Protein AF-A0A7C3ASS9-F1 (afdb_monomer_lite)

Radius of gyration: 37.18 Å; chains: 1; bounding box: 91×82×102 Å

pLDDT: mean 77.81, std 23.44, range [26.95, 98.25]

Secondary structure (DSSP, 8-state):
--SSTTTSSSSSSS-S------------------------PPP----------S-PPPEEEEEEEE-SEE-TT-EEEEEEEEES-SEEEEEETTEEEEEEES-SSSEEEEEEEEEEGGG----S-SEEEEEEEEEETTEEEEEEEEEEE---PPP----PPPP---PPPP----TT-SS--PPP----------S--PPPPPTT--EEE-HHHHHHTT---EEEEEEEEEETTTTEEEEEEPPPEEEEEETTEEEEEEHHHHHHHT-EEESSHHHHHHHTSPEEEEEETTEEEEEEHHHHHHTT-EEESSHHHHHHHTSPEEEEEETTEEEEEEHHHHHHTT-EEESSHHHHHHHHGGG--

Foldseek 3Di:
DPDPVVVVVVVVPPPDDDDDDDDDDDDDDDDDDDDDDDDDDDDDDDDDDDDPPPLDWKDWPDWDWPPLEAEQFAWIKIWTKIAPFQWKFKAWLNRTQDIDGRDVDRIDTDIGTGDGNNVHDDDPAQKIKIKIWGDDPSGIDIDIDMGGYDDDDPPDPDDDDDDDDDDDDDDDDPPPPDDDDDDDDDDDDDDDDPDFQFADDPPQFDDWAFPVRCVVVVQPDFPDPDFRGADPVVRTTTGTTHADWWWWQDPLDIDIDGPVVSVVSVTDTDRYPVVSNQVSADWFFWQAPLDTDIDGPVVSVVRVTDGHHDSVVSNLVSADWFFWAAQLDTDIGGCVVSVVSVTDTDRDSVVSNVVSVVNVD

Structure (mmCIF, N/CA/C/O backbone):
data_AF-A0A7C3ASS9-F1
#
_entry.id   AF-A0A7C3ASS9-F1
#
loop_
_atom_site.group_PDB
_atom_site.id
_atom_site.type_symbol
_atom_site.label_atom_id
_atom_site.label_alt_id
_atom_site.label_comp_id
_atom_site.label_asym_id
_atom_site.label_entity_id
_atom_site.label_seq_id
_atom_site.pdbx_PDB_ins_code
_atom_site.Cartn_x
_atom_site.Cartn_y
_atom_site.Cartn_z
_atom_site.occupancy
_atom_site.B_iso_or_equiv
_atom_site.auth_seq_id
_atom_site.auth_comp_id
_atom_site.auth_asym_id
_atom_site.auth_atom_id
_atom_site.pdbx_PDB_model_num
ATOM 1 N N . MET A 1 1 ? 54.835 31.668 20.405 1.00 51.78 1 MET A N 1
ATOM 2 C CA . MET A 1 1 ? 54.217 30.798 19.374 1.00 51.78 1 MET A CA 1
ATOM 3 C C . MET A 1 1 ? 52.743 31.161 19.262 1.00 51.78 1 MET A C 1
ATOM 5 O O . MET A 1 1 ? 52.153 31.420 20.296 1.00 51.78 1 MET A O 1
ATOM 9 N N . ASN A 1 2 ? 52.197 31.197 18.040 1.00 50.62 2 ASN A N 1
ATOM 10 C CA . ASN A 1 2 ? 50.827 31.606 17.648 1.00 50.62 2 ASN A CA 1
ATOM 11 C C . ASN A 1 2 ? 50.608 33.071 17.231 1.00 50.62 2 ASN A C 1
ATOM 13 O O . ASN A 1 2 ? 49.740 33.750 17.761 1.00 50.62 2 ASN A O 1
ATOM 17 N N . SER A 1 3 ? 51.326 33.518 16.195 1.00 51.12 3 SER A N 1
ATOM 18 C CA . SER A 1 3 ? 50.847 34.635 15.351 1.00 51.12 3 SER A CA 1
ATOM 19 C C . SER A 1 3 ? 51.009 34.395 13.840 1.00 51.12 3 SER A C 1
ATOM 21 O O . SER A 1 3 ? 50.383 35.069 13.032 1.00 51.12 3 SER A O 1
ATOM 23 N N . ILE A 1 4 ? 51.762 33.365 13.431 1.00 53.19 4 ILE A N 1
ATOM 24 C CA . ILE A 1 4 ? 51.982 33.041 12.008 1.00 53.19 4 ILE A CA 1
ATOM 25 C C . ILE A 1 4 ? 50.881 32.115 11.446 1.00 53.19 4 ILE A C 1
ATOM 27 O O . ILE A 1 4 ? 50.605 32.136 10.253 1.00 53.19 4 ILE A O 1
ATOM 31 N N . LEU A 1 5 ? 50.153 31.379 12.297 1.00 50.88 5 LEU A N 1
ATOM 32 C CA . LEU A 1 5 ? 49.106 30.449 11.842 1.00 50.88 5 LEU A CA 1
ATOM 33 C C . LEU A 1 5 ? 47.750 31.119 11.530 1.00 50.88 5 LEU A C 1
ATOM 35 O O . LEU A 1 5 ? 46.894 30.493 10.915 1.00 50.88 5 LEU A O 1
ATOM 39 N N . ARG A 1 6 ? 47.543 32.391 11.910 1.00 52.44 6 ARG A N 1
ATOM 40 C CA . ARG A 1 6 ? 46.315 33.141 11.570 1.00 52.44 6 ARG A CA 1
ATOM 41 C C . ARG A 1 6 ? 46.378 33.850 10.215 1.00 52.44 6 ARG A C 1
ATOM 43 O O . ARG A 1 6 ? 45.325 34.159 9.671 1.00 52.44 6 ARG A O 1
ATOM 50 N N . LEU A 1 7 ? 47.568 34.062 9.645 1.00 50.72 7 LEU A N 1
ATOM 51 C CA . LEU A 1 7 ? 47.695 34.720 8.338 1.00 50.72 7 LEU A CA 1
ATOM 52 C C . LEU A 1 7 ? 47.496 33.765 7.149 1.00 50.72 7 LEU A C 1
ATOM 54 O O . LEU A 1 7 ? 47.078 34.211 6.087 1.00 50.72 7 LEU A O 1
ATOM 58 N N . CYS A 1 8 ? 47.713 32.456 7.323 1.00 48.91 8 CYS A N 1
ATOM 59 C CA . CYS A 1 8 ? 47.522 31.482 6.239 1.00 48.91 8 CYS A CA 1
ATOM 60 C C . CYS A 1 8 ? 46.065 31.039 6.025 1.00 48.91 8 CYS A C 1
ATOM 62 O O . CYS A 1 8 ? 45.779 30.433 4.998 1.00 48.91 8 CYS A O 1
ATOM 64 N N . LEU A 1 9 ? 45.135 31.349 6.937 1.00 47.84 9 LEU A N 1
ATOM 65 C CA . LEU A 1 9 ? 43.732 30.927 6.801 1.00 47.84 9 LEU A CA 1
ATOM 66 C C . LEU A 1 9 ? 42.808 31.998 6.193 1.00 47.84 9 LEU A C 1
ATOM 68 O O . LEU A 1 9 ? 41.709 31.667 5.762 1.00 47.84 9 LEU A O 1
ATOM 72 N N . CYS A 1 10 ? 43.253 33.255 6.077 1.00 46.06 10 CYS A N 1
ATOM 73 C CA . CYS A 1 10 ? 42.472 34.316 5.424 1.00 46.06 10 CYS A CA 1
ATOM 74 C C . CYS A 1 10 ? 42.696 34.418 3.904 1.00 46.06 10 CYS A C 1
ATOM 76 O O . CYS A 1 10 ? 41.913 35.076 3.228 1.00 46.06 10 CYS A O 1
ATOM 78 N N . LEU A 1 11 ? 43.720 33.761 3.345 1.00 48.00 11 LEU A N 1
ATOM 79 C CA . LEU A 1 11 ? 44.021 33.832 1.905 1.00 48.00 11 LEU A CA 1
ATOM 80 C C . LEU A 1 11 ? 43.339 32.747 1.056 1.00 48.00 11 LEU A C 1
ATOM 82 O O . LEU A 1 11 ? 43.434 32.797 -0.164 1.00 48.00 11 LEU A O 1
ATOM 86 N N . ILE A 1 12 ? 42.602 31.811 1.663 1.00 48.94 12 ILE A N 1
ATOM 87 C CA . ILE A 1 12 ? 41.847 30.775 0.927 1.00 48.94 12 ILE A CA 1
ATOM 88 C C . ILE A 1 12 ? 40.358 31.157 0.754 1.00 48.94 12 ILE A C 1
ATOM 90 O O . ILE A 1 12 ? 39.625 30.495 0.030 1.00 48.94 12 ILE A O 1
ATOM 94 N N . LEU A 1 13 ? 39.903 32.276 1.334 1.00 46.88 13 LEU A N 1
ATOM 95 C CA . LEU A 1 13 ? 38.492 32.702 1.303 1.00 46.88 13 LEU A CA 1
ATOM 96 C C . LEU A 1 13 ? 38.183 33.913 0.399 1.00 46.88 13 LEU A C 1
ATOM 98 O O . LEU A 1 13 ? 37.048 34.378 0.388 1.00 46.88 13 LEU A O 1
ATOM 102 N N . ILE A 1 14 ? 39.138 34.400 -0.405 1.00 46.91 14 ILE A N 1
ATOM 103 C CA . ILE A 1 14 ? 38.915 35.506 -1.364 1.00 46.91 14 ILE A CA 1
ATOM 104 C C . ILE A 1 14 ? 39.281 35.063 -2.784 1.00 46.91 14 ILE A C 1
ATOM 106 O O . ILE A 1 14 ? 40.185 35.593 -3.422 1.00 46.91 14 ILE A O 1
ATOM 110 N N . GLY A 1 15 ? 38.580 34.055 -3.288 1.00 45.94 15 GLY A N 1
ATOM 111 C CA . GLY A 1 15 ? 38.784 33.599 -4.655 1.00 45.94 15 GLY A CA 1
ATOM 112 C C . GLY A 1 15 ? 37.610 32.802 -5.176 1.00 45.94 15 GLY A C 1
ATOM 113 O O . GLY A 1 15 ? 37.790 31.614 -5.391 1.00 45.94 15 GLY A O 1
ATOM 114 N N . LEU A 1 16 ? 36.432 33.433 -5.333 1.00 46.06 16 LEU A N 1
ATOM 115 C CA . LEU A 1 16 ? 35.374 32.994 -6.267 1.00 46.06 16 LEU A CA 1
ATOM 116 C C . LEU A 1 16 ? 34.113 33.887 -6.263 1.00 46.06 16 LEU A C 1
ATOM 118 O O . LEU A 1 16 ? 33.017 33.374 -6.117 1.00 46.06 16 LEU A O 1
ATOM 122 N N . ILE A 1 17 ? 34.214 35.209 -6.468 1.00 48.84 17 ILE A N 1
ATOM 123 C CA . ILE A 1 17 ? 33.081 35.987 -7.021 1.00 48.84 17 ILE A CA 1
ATOM 124 C C . ILE A 1 17 ? 33.626 37.129 -7.887 1.00 48.84 17 ILE A C 1
ATOM 126 O O . ILE A 1 17 ? 34.152 38.110 -7.371 1.00 48.84 17 ILE A O 1
ATOM 130 N N . ALA A 1 18 ? 33.465 37.017 -9.204 1.00 38.12 18 ALA A N 1
ATOM 131 C CA . ALA A 1 18 ? 33.518 38.150 -10.124 1.00 38.12 18 ALA A CA 1
ATOM 132 C C . ALA A 1 18 ? 32.477 37.929 -11.231 1.00 38.12 18 ALA A C 1
ATOM 134 O O . ALA A 1 18 ? 32.780 37.427 -12.310 1.00 38.12 18 ALA A O 1
ATOM 135 N N . ALA A 1 19 ? 31.226 38.284 -10.928 1.00 39.41 19 ALA A N 1
ATOM 136 C CA . ALA A 1 19 ? 30.236 38.619 -11.940 1.00 39.41 19 ALA A CA 1
ATOM 137 C C . ALA A 1 19 ? 30.522 40.057 -12.391 1.00 39.41 19 ALA A C 1
ATOM 139 O O . ALA A 1 19 ? 30.415 40.997 -11.603 1.00 39.41 19 ALA A O 1
ATOM 140 N N . GLY A 1 20 ? 30.954 40.210 -13.641 1.00 35.31 20 GLY A N 1
ATOM 141 C CA . GLY A 1 20 ? 31.152 41.504 -14.275 1.00 35.31 20 GLY A CA 1
ATOM 142 C C . GLY A 1 20 ? 29.816 42.115 -14.683 1.00 35.31 20 GLY A C 1
ATOM 143 O O . GLY A 1 20 ? 29.077 41.532 -15.472 1.00 35.31 20 GLY A O 1
ATOM 144 N N . ALA A 1 21 ? 29.541 43.310 -14.173 1.00 43.41 21 ALA A N 1
ATOM 145 C CA . ALA A 1 21 ? 28.628 44.261 -14.783 1.00 43.41 21 ALA A CA 1
ATOM 146 C C . ALA A 1 21 ? 29.435 45.528 -15.079 1.00 43.41 21 ALA A C 1
ATOM 148 O O . ALA A 1 21 ? 29.909 46.194 -14.160 1.00 43.41 21 ALA A O 1
ATOM 149 N N . THR A 1 22 ? 29.597 45.860 -16.356 1.00 41.53 22 THR A N 1
ATOM 150 C CA . THR A 1 22 ? 30.080 47.172 -16.793 1.00 41.53 22 THR A CA 1
ATOM 151 C C . THR A 1 22 ? 29.099 47.743 -17.803 1.00 41.53 22 THR A C 1
ATOM 153 O O . THR A 1 22 ? 28.899 47.217 -18.895 1.00 41.53 22 THR A O 1
ATOM 156 N N . MET A 1 23 ? 28.452 48.820 -17.359 1.00 31.62 23 MET A N 1
ATOM 157 C CA . MET A 1 23 ? 27.609 49.716 -18.135 1.00 31.62 23 MET A CA 1
ATOM 158 C C . MET A 1 23 ? 28.367 50.283 -19.339 1.00 31.62 23 MET A C 1
ATOM 160 O O . MET A 1 23 ? 29.522 50.694 -19.228 1.00 31.62 23 MET A O 1
ATOM 164 N N . CYS A 1 24 ? 27.675 50.358 -20.472 1.00 37.34 24 CYS A N 1
ATOM 165 C CA . CYS A 1 24 ? 28.095 51.109 -21.645 1.00 37.34 24 CYS A CA 1
ATOM 166 C C . CYS A 1 24 ? 27.736 52.591 -21.483 1.00 37.34 24 CYS A C 1
ATOM 168 O O . CYS A 1 24 ? 26.571 52.904 -21.244 1.00 37.34 24 CYS A O 1
ATOM 170 N N . THR A 1 25 ? 28.683 53.491 -21.757 1.00 36.69 25 THR A N 1
ATOM 171 C CA . THR A 1 25 ? 28.367 54.827 -22.283 1.00 36.69 25 THR A CA 1
ATOM 172 C C . THR A 1 25 ? 29.366 55.273 -23.350 1.00 36.69 25 THR A C 1
ATOM 174 O O . THR A 1 25 ? 30.567 55.318 -23.108 1.00 36.69 25 THR A O 1
ATOM 177 N N . GLU A 1 26 ? 28.762 55.658 -24.475 1.00 34.81 26 GLU A N 1
ATOM 178 C CA . GLU A 1 26 ? 29.111 56.659 -25.494 1.00 34.81 26 GLU A CA 1
ATOM 179 C C . GLU A 1 26 ? 30.258 56.507 -26.522 1.00 34.81 26 GLU A C 1
ATOM 181 O O . GLU A 1 26 ? 31.439 56.422 -26.210 1.00 34.81 26 GLU A O 1
ATOM 186 N N . ARG A 1 27 ? 29.800 56.755 -27.768 1.00 30.33 27 ARG A N 1
ATOM 187 C CA . ARG A 1 27 ? 30.330 57.628 -28.841 1.00 30.33 27 ARG A CA 1
ATOM 188 C C . ARG A 1 27 ? 31.311 57.069 -29.892 1.00 30.33 27 ARG A C 1
ATOM 190 O O . ARG A 1 27 ? 32.487 56.899 -29.626 1.00 30.33 27 ARG A O 1
ATOM 197 N N . SER A 1 28 ? 30.767 56.969 -31.123 1.00 32.66 28 SER A N 1
ATOM 198 C CA . SER A 1 28 ? 31.120 57.749 -32.346 1.00 32.66 28 SER A CA 1
ATOM 199 C C . SER A 1 28 ? 32.571 57.614 -32.863 1.00 32.66 28 SER A C 1
ATOM 201 O O . SER A 1 28 ? 33.499 57.876 -32.123 1.00 32.66 28 SER A O 1
ATOM 203 N N . GLU A 1 29 ? 32.894 57.238 -34.106 1.00 34.97 29 GLU A N 1
ATOM 204 C CA . GLU A 1 29 ? 32.462 57.752 -35.415 1.00 34.97 29 GLU A CA 1
ATOM 205 C C . GLU A 1 29 ? 32.836 56.779 -36.569 1.00 34.97 29 GLU A C 1
ATOM 207 O O . GLU A 1 29 ? 33.470 55.747 -36.380 1.00 34.97 29 GLU A O 1
ATOM 212 N N . ARG A 1 30 ? 32.398 57.159 -37.776 1.00 39.81 30 ARG A N 1
ATOM 213 C CA . ARG A 1 30 ? 32.512 56.566 -39.125 1.00 39.81 30 ARG A CA 1
ATOM 214 C C . ARG A 1 30 ? 33.898 56.032 -39.540 1.00 39.81 30 ARG A C 1
ATOM 216 O O . ARG A 1 30 ? 34.910 56.641 -39.223 1.00 39.81 30 ARG A O 1
ATOM 223 N N . GLY A 1 31 ? 33.911 55.079 -40.486 1.00 30.95 31 GLY A N 1
ATOM 224 C CA . GLY A 1 31 ? 35.020 54.952 -41.451 1.00 30.95 31 GLY A CA 1
ATOM 225 C C . GLY A 1 31 ? 35.167 53.603 -42.166 1.00 30.95 31 GLY A C 1
ATOM 226 O O . GLY A 1 31 ? 35.566 52.623 -41.561 1.00 30.95 31 GLY A O 1
ATOM 227 N N . MET A 1 32 ? 34.871 53.599 -43.467 1.00 35.09 32 MET A N 1
ATOM 228 C CA . MET A 1 32 ? 35.092 52.569 -44.503 1.00 35.09 32 MET A CA 1
ATOM 229 C C . MET A 1 32 ? 36.450 51.821 -44.487 1.00 35.09 32 MET A C 1
ATOM 231 O O . MET A 1 32 ? 37.475 52.477 -44.346 1.00 35.09 32 MET A O 1
ATOM 235 N N . LEU A 1 33 ? 36.448 50.505 -44.797 1.00 29.31 33 LEU A N 1
ATOM 236 C CA . LEU A 1 33 ? 37.127 49.808 -45.934 1.00 29.31 33 LEU A CA 1
ATOM 237 C C . LEU A 1 33 ? 37.438 48.310 -45.648 1.00 29.31 33 LEU A C 1
ATOM 239 O O . LEU A 1 33 ? 37.972 47.955 -44.605 1.00 29.31 33 LEU A O 1
ATOM 243 N N . LEU A 1 34 ? 37.112 47.448 -46.626 1.00 34.22 34 LEU A N 1
ATOM 244 C CA . LEU A 1 34 ? 37.575 46.050 -46.835 1.00 34.22 34 LEU A CA 1
ATOM 245 C C . LEU A 1 34 ? 39.084 46.033 -47.222 1.00 34.22 34 LEU A C 1
ATOM 247 O O . LEU A 1 34 ? 39.554 47.113 -47.585 1.00 34.22 34 LEU A O 1
ATOM 251 N N . PRO A 1 35 ? 39.852 44.907 -47.302 1.00 38.12 35 PRO A N 1
ATOM 252 C CA . PRO A 1 35 ? 39.530 43.469 -47.185 1.00 38.12 35 PRO A CA 1
ATOM 253 C C . PRO A 1 35 ? 40.497 42.653 -46.272 1.00 38.12 35 PRO A C 1
ATOM 255 O O . PRO A 1 35 ? 41.547 43.134 -45.863 1.00 38.12 35 PRO A O 1
ATOM 258 N N . GLY A 1 36 ? 40.191 41.368 -46.033 1.00 30.53 36 GLY A N 1
ATOM 259 C CA . GLY A 1 36 ? 41.161 40.384 -45.514 1.00 30.53 36 GLY A CA 1
ATOM 260 C C . GLY A 1 36 ? 40.701 39.638 -44.263 1.00 30.53 36 GLY A C 1
ATOM 261 O O . GLY A 1 36 ? 41.143 39.940 -43.161 1.00 30.53 36 GLY A O 1
ATOM 262 N N . VAL A 1 37 ? 39.835 38.635 -44.433 1.00 29.34 37 VAL A N 1
ATOM 263 C CA . VAL A 1 37 ? 39.492 37.686 -43.364 1.00 29.34 37 VAL A CA 1
ATOM 264 C C . VAL A 1 37 ? 40.216 36.373 -43.642 1.00 29.34 37 VAL A C 1
ATOM 266 O O . VAL A 1 37 ? 39.865 35.640 -44.566 1.00 29.34 37 VAL A O 1
ATOM 269 N N . GLN A 1 38 ? 41.243 36.097 -42.838 1.00 29.45 38 GLN A N 1
ATOM 270 C CA . GLN A 1 38 ? 41.751 34.749 -42.627 1.00 29.45 38 GLN A CA 1
ATOM 271 C C . GLN A 1 38 ? 40.779 33.991 -41.723 1.00 29.45 38 GLN A C 1
ATOM 273 O O . GLN A 1 38 ? 40.352 34.467 -40.672 1.00 29.45 38 GLN A O 1
ATOM 278 N N . VAL A 1 39 ? 40.435 32.802 -42.196 1.00 32.81 39 VAL A N 1
ATOM 279 C CA . VAL A 1 39 ? 39.625 31.784 -41.541 1.00 32.81 39 VAL A CA 1
ATOM 280 C C . VAL A 1 39 ? 40.418 31.192 -40.376 1.00 32.81 39 VAL A C 1
ATOM 282 O O . VAL A 1 39 ? 41.528 30.708 -40.585 1.00 32.81 39 VAL A O 1
ATOM 285 N N . CYS A 1 40 ? 39.827 31.156 -39.180 1.00 26.95 40 CYS A N 1
ATOM 286 C CA . CYS A 1 40 ? 40.223 30.207 -38.141 1.00 26.95 40 CYS A CA 1
ATOM 287 C C . CYS A 1 40 ? 39.156 29.120 -38.040 1.00 26.95 40 CYS A C 1
ATOM 289 O O . CYS A 1 40 ? 38.058 29.310 -37.522 1.00 26.95 40 CYS A O 1
ATOM 291 N N . GLN A 1 41 ? 39.539 27.987 -38.610 1.00 29.97 41 GLN A N 1
ATOM 292 C CA . GLN A 1 41 ? 38.933 26.673 -38.543 1.00 29.97 41 GLN A CA 1
ATOM 293 C C . GLN A 1 41 ? 39.018 26.169 -37.093 1.00 29.97 41 GLN A C 1
ATOM 295 O O . GLN A 1 41 ? 40.109 26.112 -36.528 1.00 29.97 41 GLN A O 1
ATOM 300 N N . ALA A 1 42 ? 37.889 25.783 -36.500 1.00 27.31 42 ALA A N 1
ATOM 301 C CA . ALA A 1 42 ? 37.884 24.871 -35.361 1.00 27.31 42 ALA A CA 1
ATOM 302 C C . ALA A 1 42 ? 37.559 23.474 -35.894 1.00 27.31 42 ALA A C 1
ATOM 304 O O . ALA A 1 42 ? 36.625 23.300 -36.679 1.00 27.31 42 ALA A O 1
ATOM 305 N N . ALA A 1 43 ? 38.417 22.524 -35.533 1.00 28.09 43 ALA A N 1
ATOM 306 C CA . ALA A 1 43 ? 38.469 21.177 -36.068 1.00 28.09 43 ALA A CA 1
ATOM 307 C C . ALA A 1 43 ? 37.162 20.407 -35.849 1.00 28.09 43 ALA A C 1
ATOM 309 O O . ALA A 1 43 ? 36.570 20.418 -34.772 1.00 28.09 43 ALA A O 1
ATOM 310 N N . ASN A 1 44 ? 36.763 19.742 -36.926 1.00 33.94 44 ASN A N 1
ATOM 311 C CA . ASN A 1 44 ? 35.639 18.841 -37.046 1.00 33.94 44 ASN A CA 1
ATOM 312 C C . ASN A 1 44 ? 36.234 17.431 -37.175 1.00 33.94 44 ASN A C 1
ATOM 314 O O . ASN A 1 44 ? 36.862 17.140 -38.189 1.00 33.94 44 ASN A O 1
ATOM 318 N N . ASP A 1 45 ? 36.035 16.604 -36.155 1.00 31.12 45 ASP A N 1
ATOM 319 C CA . ASP A 1 45 ? 36.100 15.139 -36.196 1.00 31.12 45 ASP A CA 1
ATOM 320 C C . ASP A 1 45 ? 34.709 14.696 -35.706 1.00 31.12 45 ASP A C 1
ATOM 322 O O . ASP A 1 45 ? 34.328 15.027 -34.590 1.00 31.12 45 ASP A O 1
ATOM 326 N N . GLY A 1 46 ? 33.821 14.013 -36.418 1.00 34.50 46 GLY A N 1
ATOM 327 C CA . GLY A 1 46 ? 33.858 13.344 -37.706 1.00 34.50 46 GLY A CA 1
ATOM 328 C C . GLY A 1 46 ? 32.773 12.257 -37.661 1.00 34.50 46 GLY A C 1
ATOM 329 O O . GLY A 1 46 ? 32.926 11.287 -36.931 1.00 34.50 46 GLY A O 1
ATOM 330 N N . GLY A 1 47 ? 31.689 12.432 -38.432 1.00 33.25 47 GLY A N 1
ATOM 331 C CA . GLY A 1 47 ? 30.663 11.417 -38.746 1.00 33.25 47 GLY A CA 1
ATOM 332 C C . GLY A 1 47 ? 29.601 11.205 -37.654 1.00 33.25 47 GLY A C 1
ATOM 333 O O . GLY A 1 47 ? 29.907 10.758 -36.564 1.00 33.25 47 GLY A O 1
ATOM 334 N N . TYR A 1 48 ? 28.311 11.480 -37.848 1.00 33.50 48 TYR A N 1
ATOM 335 C CA . TYR A 1 48 ? 27.497 11.241 -39.034 1.00 33.50 48 TYR A CA 1
ATOM 336 C C . TYR A 1 48 ? 26.573 12.425 -39.323 1.00 33.50 48 TYR A C 1
ATOM 338 O O . TYR A 1 48 ? 25.757 12.821 -38.495 1.00 33.50 48 TYR A O 1
ATOM 346 N N . ALA A 1 49 ? 26.654 12.932 -40.550 1.00 42.88 49 ALA A N 1
ATOM 347 C CA . ALA A 1 49 ? 25.566 13.684 -41.145 1.00 42.88 49 ALA A CA 1
ATOM 348 C C . ALA A 1 49 ? 24.388 12.724 -41.368 1.00 42.88 49 ALA A C 1
ATOM 350 O O . ALA A 1 49 ? 24.485 11.812 -42.191 1.00 42.88 49 ALA A O 1
ATOM 351 N N . GLN A 1 50 ? 23.278 12.921 -40.657 1.00 40.88 50 GLN A N 1
ATOM 352 C CA . GLN A 1 50 ? 21.986 12.433 -41.124 1.00 40.88 50 GLN A CA 1
ATOM 353 C C . GLN A 1 50 ? 21.230 13.593 -41.757 1.00 40.88 50 GLN A C 1
ATOM 355 O O . GLN A 1 50 ? 20.801 14.534 -41.098 1.00 40.88 50 GLN A O 1
ATOM 360 N N . TYR A 1 51 ? 21.110 13.499 -43.075 1.00 45.41 51 TYR A N 1
ATOM 361 C CA . TYR A 1 51 ? 20.147 14.228 -43.875 1.00 45.41 51 TYR A CA 1
ATOM 362 C C . TYR A 1 51 ? 18.733 13.933 -43.357 1.00 45.41 51 TYR A C 1
ATOM 364 O O . TYR A 1 51 ? 18.280 12.795 -43.457 1.00 45.41 51 TYR A O 1
ATOM 372 N N . PHE A 1 52 ? 18.003 14.949 -42.901 1.00 44.91 52 PHE A N 1
ATOM 373 C CA . PHE A 1 52 ? 16.539 14.912 -42.888 1.00 44.91 52 PHE A CA 1
ATOM 374 C C . PHE A 1 52 ? 16.009 16.110 -43.672 1.00 44.91 52 PHE A C 1
ATOM 376 O O . PHE A 1 52 ? 15.559 17.108 -43.127 1.00 44.91 52 PHE A O 1
ATOM 383 N N . ALA A 1 53 ? 16.063 15.984 -44.997 1.00 43.84 53 ALA A N 1
ATOM 384 C CA . ALA A 1 53 ? 15.504 16.935 -45.955 1.00 43.84 53 ALA A CA 1
ATOM 385 C C . ALA A 1 53 ? 13.965 16.851 -46.083 1.00 43.84 53 ALA A C 1
ATOM 387 O O . ALA A 1 53 ? 13.415 17.268 -47.091 1.00 43.84 53 ALA A O 1
ATOM 388 N N . ASP A 1 54 ? 13.271 16.349 -45.060 1.00 56.78 54 ASP A N 1
ATOM 389 C CA . ASP A 1 54 ? 11.808 16.331 -44.967 1.00 56.78 54 ASP A CA 1
ATOM 390 C C . ASP A 1 54 ? 11.429 16.698 -43.531 1.00 56.78 54 ASP A C 1
ATOM 392 O O . ASP A 1 54 ? 10.985 15.842 -42.761 1.00 56.78 54 ASP A O 1
ATOM 396 N N . GLY A 1 55 ? 11.698 17.952 -43.149 1.00 72.12 55 GLY A N 1
ATOM 397 C CA . GLY A 1 55 ? 11.515 18.494 -41.801 1.00 72.12 55 GLY A CA 1
ATOM 398 C C . GLY A 1 55 ? 10.066 18.412 -41.321 1.00 72.12 55 GLY A C 1
ATOM 399 O O . GLY A 1 55 ? 9.311 19.380 -41.363 1.00 72.12 55 GLY A O 1
ATOM 400 N N . LYS A 1 56 ? 9.645 17.216 -40.911 1.00 91.19 56 LYS A N 1
ATOM 401 C CA . LYS A 1 56 ? 8.328 16.961 -40.343 1.00 91.19 56 LYS A CA 1
ATOM 402 C C . LYS A 1 56 ? 8.356 17.365 -38.874 1.00 91.19 56 LYS A C 1
ATOM 404 O O . LYS A 1 56 ? 9.311 17.010 -38.171 1.00 91.19 56 LYS A O 1
ATOM 409 N N . PRO A 1 57 ? 7.293 18.015 -38.378 1.00 93.25 57 PRO A N 1
ATOM 410 C CA . PRO A 1 57 ? 7.193 18.314 -36.965 1.00 93.25 57 PRO A CA 1
ATOM 411 C C . PRO A 1 57 ? 7.227 17.020 -36.130 1.00 93.25 57 PRO A C 1
ATOM 413 O O . PRO A 1 57 ? 7.009 15.903 -36.656 1.00 93.25 57 PRO A O 1
ATOM 416 N N . PRO A 1 58 ? 7.514 17.155 -34.826 1.00 95.44 58 PRO A N 1
ATOM 417 C CA . PRO A 1 58 ? 7.378 16.067 -33.877 1.00 95.44 58 PRO A CA 1
ATOM 418 C C . PRO A 1 58 ? 5.963 15.487 -33.925 1.00 95.44 58 PRO A C 1
ATOM 420 O O . PRO A 1 58 ? 5.016 16.126 -34.374 1.00 95.44 58 PRO A O 1
ATOM 423 N N . ASP A 1 59 ? 5.824 14.238 -33.507 1.00 96.06 59 ASP A N 1
ATOM 424 C CA . ASP A 1 59 ? 4.559 13.509 -33.596 1.00 96.06 59 ASP A CA 1
ATOM 425 C C . ASP A 1 59 ? 4.336 12.742 -32.300 1.00 96.06 59 ASP A C 1
ATOM 427 O O . ASP A 1 59 ? 5.049 11.775 -32.003 1.00 96.06 59 ASP A O 1
ATOM 431 N N . ILE A 1 60 ? 3.388 13.242 -31.509 1.00 96.75 60 ILE A N 1
ATOM 432 C CA . ILE A 1 60 ? 2.944 12.637 -30.259 1.00 96.75 60 ILE A CA 1
ATOM 433 C C . ILE A 1 60 ? 1.911 11.569 -30.618 1.00 96.75 60 ILE A C 1
ATOM 435 O O . ILE A 1 60 ? 0.826 11.859 -31.105 1.00 96.75 60 ILE A O 1
ATOM 439 N N . ARG A 1 61 ? 2.271 10.304 -30.400 1.00 95.00 61 ARG A N 1
ATOM 440 C CA . ARG A 1 61 ? 1.422 9.143 -30.711 1.00 95.00 61 ARG A CA 1
ATOM 441 C C . ARG A 1 61 ? 0.593 8.675 -29.526 1.00 95.00 61 ARG A C 1
ATOM 443 O O . ARG A 1 61 ? -0.387 7.968 -29.723 1.00 95.00 61 ARG A O 1
ATOM 450 N N . LEU A 1 62 ? 1.050 8.988 -28.319 1.00 95.94 62 LEU A N 1
ATOM 451 C CA . LEU A 1 62 ? 0.424 8.589 -27.070 1.00 95.94 62 LEU A CA 1
ATOM 452 C C . LEU A 1 62 ? 0.825 9.583 -25.987 1.00 95.94 62 LEU A C 1
ATOM 454 O O . LEU A 1 62 ? 2.019 9.865 -25.842 1.00 95.94 62 LEU A O 1
ATOM 458 N N . PHE A 1 63 ? -0.153 10.037 -25.213 1.00 97.62 63 PHE A N 1
ATOM 459 C CA . PHE A 1 63 ? 0.052 10.702 -23.937 1.00 97.62 63 PHE A CA 1
ATOM 460 C C . PHE A 1 63 ? -1.144 10.395 -23.028 1.00 97.62 63 PHE A C 1
ATOM 462 O O . PHE A 1 63 ? -2.245 10.882 -23.255 1.00 97.62 63 PHE A O 1
ATOM 469 N N . GLU A 1 64 ? -0.939 9.531 -22.036 1.00 96.81 64 GLU A N 1
ATOM 470 C CA . GLU A 1 64 ? -1.983 9.084 -21.103 1.00 96.81 64 GLU A CA 1
ATOM 471 C C . GLU A 1 64 ? -1.509 9.222 -19.656 1.00 96.81 64 GLU A C 1
ATOM 473 O O . GLU A 1 64 ? -0.324 9.029 -19.377 1.00 96.81 64 GLU A O 1
ATOM 478 N N . ALA A 1 65 ? -2.439 9.481 -18.734 1.00 97.00 65 ALA A N 1
ATOM 479 C CA . ALA A 1 65 ? -2.187 9.542 -17.295 1.00 97.00 65 ALA A CA 1
ATOM 480 C C . ALA A 1 65 ? -3.031 8.503 -16.541 1.00 97.00 65 ALA A C 1
ATOM 482 O O . ALA A 1 65 ? -4.206 8.307 -16.862 1.00 97.00 65 ALA A O 1
ATOM 483 N N . LYS A 1 66 ? -2.437 7.827 -15.547 1.00 95.69 66 LYS A N 1
ATOM 484 C CA . LYS A 1 66 ? -3.141 6.869 -14.673 1.00 95.69 66 LYS A CA 1
ATOM 485 C C . LYS A 1 66 ? -2.693 7.004 -13.206 1.00 95.69 66 LYS A C 1
ATOM 487 O O . LYS A 1 66 ? -1.493 6.866 -12.969 1.00 95.69 66 LYS A O 1
ATOM 492 N N . PRO A 1 67 ? -3.613 7.182 -12.236 1.00 95.75 67 PRO A N 1
ATOM 493 C CA . PRO A 1 67 ? -5.048 7.447 -12.418 1.00 95.75 67 PRO A CA 1
ATOM 494 C C . PRO A 1 67 ? -5.314 8.874 -12.950 1.00 95.75 67 PRO A C 1
ATOM 496 O O . PRO A 1 67 ? -4.419 9.714 -12.946 1.00 95.75 67 PRO A O 1
ATOM 499 N N . LEU A 1 68 ? -6.531 9.123 -13.455 1.00 94.25 68 LEU A N 1
ATOM 500 C CA . LEU A 1 68 ? -6.995 10.468 -13.855 1.00 94.25 68 LEU A CA 1
ATOM 501 C C . LEU A 1 68 ? -7.547 11.274 -12.668 1.00 94.25 68 LEU A C 1
ATOM 503 O O . LEU A 1 68 ? -7.605 12.499 -12.733 1.00 94.25 68 LEU A O 1
ATOM 507 N N . GLU A 1 69 ? -7.933 10.579 -11.598 1.00 94.00 69 GLU A N 1
ATOM 508 C CA . GLU A 1 69 ? -8.368 11.157 -10.330 1.00 94.00 69 GLU A CA 1
ATOM 509 C C . GLU A 1 69 ? -7.305 10.879 -9.268 1.00 94.00 69 GLU A C 1
ATOM 511 O O . GLU A 1 69 ? -6.904 9.726 -9.098 1.00 94.00 69 GLU A O 1
ATOM 516 N N . LEU A 1 70 ? -6.835 11.922 -8.584 1.00 92.31 70 LEU A N 1
ATOM 517 C CA . LEU A 1 70 ? -5.820 11.812 -7.537 1.00 92.31 70 LEU A CA 1
ATOM 518 C C . LEU A 1 70 ? -6.434 11.988 -6.147 1.00 92.31 70 LEU A C 1
ATOM 520 O O . LEU A 1 70 ? -7.160 12.956 -5.900 1.00 92.31 70 LEU A O 1
ATOM 524 N N . ASP A 1 71 ? -6.101 11.064 -5.247 1.00 90.81 71 ASP A N 1
ATOM 525 C CA . ASP A 1 71 ? -6.269 11.226 -3.801 1.00 90.81 71 ASP A CA 1
ATOM 526 C C . ASP A 1 71 ? -5.068 11.991 -3.208 1.00 90.81 71 ASP A C 1
ATOM 528 O O . ASP A 1 71 ? -4.048 12.176 -3.876 1.00 90.81 71 ASP A O 1
ATOM 532 N N . THR A 1 72 ? -5.163 12.444 -1.956 1.00 82.88 72 THR A N 1
ATOM 533 C CA . THR A 1 72 ? -4.222 13.378 -1.310 1.00 82.88 72 THR A CA 1
ATOM 534 C C . THR A 1 72 ? -2.754 12.944 -1.353 1.00 82.88 72 THR A C 1
ATOM 536 O O . THR A 1 72 ? -1.867 13.803 -1.400 1.00 82.88 72 THR A O 1
ATOM 539 N N . ASP A 1 73 ? -2.497 11.635 -1.386 1.00 87.19 73 ASP A N 1
ATOM 540 C CA . ASP A 1 73 ? -1.151 11.049 -1.370 1.00 87.19 73 ASP A CA 1
ATOM 541 C C . ASP A 1 73 ? -0.734 10.396 -2.702 1.00 87.19 73 ASP A C 1
ATOM 543 O O . ASP A 1 73 ? 0.401 9.924 -2.835 1.00 87.19 73 ASP A O 1
ATOM 547 N N . ASP A 1 74 ? -1.612 10.398 -3.707 1.00 91.00 74 ASP A N 1
ATOM 548 C CA . ASP A 1 74 ? -1.363 9.748 -4.992 1.00 91.00 74 ASP A CA 1
ATOM 549 C C . ASP A 1 74 ? -0.622 10.657 -5.988 1.00 91.00 74 ASP A C 1
ATOM 551 O O . ASP A 1 74 ? -0.603 11.887 -5.886 1.00 91.00 74 ASP A O 1
ATOM 555 N N . SER A 1 75 ? -0.004 10.024 -6.990 1.00 94.94 75 SER A N 1
ATOM 556 C CA . SER A 1 75 ? 0.601 10.681 -8.156 1.00 94.94 75 SER A CA 1
ATOM 557 C C . SER A 1 75 ? 0.166 9.974 -9.432 1.00 94.94 75 SER A C 1
ATOM 559 O O . SER A 1 75 ? 0.129 8.741 -9.478 1.00 94.94 75 SER A O 1
ATOM 561 N N . ALA A 1 76 ? -0.059 10.734 -10.501 1.00 95.56 76 ALA A N 1
ATOM 562 C CA . ALA A 1 76 ? -0.313 10.156 -11.812 1.00 95.56 76 ALA A CA 1
ATOM 563 C C . ALA A 1 76 ? 0.965 9.542 -12.410 1.00 95.56 76 ALA A C 1
ATOM 565 O O . ALA A 1 76 ? 2.073 10.053 -12.240 1.00 95.56 76 ALA A O 1
ATOM 566 N N . ILE A 1 77 ? 0.818 8.449 -13.156 1.00 97.06 77 ILE A N 1
ATOM 567 C CA . ILE A 1 77 ? 1.859 7.904 -14.029 1.00 97.06 77 ILE A CA 1
ATOM 568 C C . ILE A 1 77 ? 1.529 8.286 -15.468 1.00 97.06 77 ILE A C 1
ATOM 570 O O . ILE A 1 77 ? 0.533 7.829 -16.032 1.00 97.06 77 ILE A O 1
ATOM 574 N N . TYR A 1 78 ? 2.395 9.096 -16.066 1.00 97.00 78 TYR A N 1
ATOM 575 C CA . TYR A 1 78 ? 2.310 9.517 -17.456 1.00 97.00 78 TYR A CA 1
ATOM 576 C C . TYR A 1 78 ? 3.014 8.518 -18.358 1.00 97.00 78 TYR A C 1
ATOM 578 O O . TYR A 1 78 ? 4.186 8.224 -18.137 1.00 97.00 78 TYR A O 1
ATOM 586 N N . THR A 1 79 ? 2.338 8.035 -19.395 1.00 96.56 79 THR A N 1
ATOM 587 C CA . THR A 1 79 ? 2.922 7.184 -20.442 1.00 96.56 79 THR A CA 1
ATOM 588 C C . THR A 1 79 ? 2.897 7.927 -21.766 1.00 96.56 79 THR A C 1
ATOM 590 O O . THR A 1 79 ? 1.857 8.461 -22.146 1.00 96.56 79 THR A O 1
ATOM 593 N N . PHE A 1 80 ? 4.025 7.957 -22.481 1.00 97.25 80 PHE A N 1
ATOM 594 C CA . PHE A 1 80 ? 4.123 8.697 -23.737 1.00 97.25 80 PHE A CA 1
ATOM 595 C C . PHE A 1 80 ? 4.915 7.977 -24.828 1.00 97.25 80 PHE A C 1
ATOM 597 O O . PHE A 1 80 ? 5.831 7.192 -24.563 1.00 97.25 80 PHE A O 1
ATOM 604 N N . VAL A 1 81 ? 4.570 8.297 -26.078 1.00 96.88 81 VAL A N 1
ATOM 605 C CA . VAL A 1 81 ? 5.293 7.879 -27.285 1.00 96.88 81 VAL A CA 1
ATOM 606 C C . VAL A 1 81 ? 5.426 9.080 -28.216 1.00 96.88 81 VAL A C 1
ATOM 608 O O . VAL A 1 81 ? 4.429 9.582 -28.725 1.00 96.88 81 VAL A O 1
ATOM 611 N N . VAL A 1 82 ? 6.659 9.515 -28.471 1.00 96.44 82 VAL A N 1
ATOM 612 C CA . VAL A 1 82 ? 6.972 10.694 -29.292 1.00 96.44 82 VAL A CA 1
ATOM 613 C C . VAL A 1 82 ? 7.937 10.311 -30.406 1.00 96.44 82 VAL A C 1
ATOM 615 O O . VAL A 1 82 ? 8.897 9.575 -30.184 1.00 96.44 82 VAL A O 1
ATOM 618 N N . ARG A 1 83 ? 7.712 10.813 -31.620 1.00 96.00 83 ARG A N 1
ATOM 619 C CA . ARG A 1 83 ? 8.619 10.644 -32.763 1.00 96.00 83 ARG A CA 1
ATOM 620 C C . ARG A 1 83 ? 9.229 11.964 -33.191 1.00 96.00 83 ARG A C 1
ATOM 622 O O . ARG A 1 83 ? 8.573 12.999 -33.112 1.00 96.00 83 ARG A O 1
ATOM 629 N N . ARG A 1 84 ? 10.451 11.887 -33.731 1.00 94.19 84 ARG A N 1
ATOM 630 C CA . ARG A 1 84 ? 11.158 13.017 -34.360 1.00 94.19 84 ARG A CA 1
ATOM 631 C C . ARG A 1 84 ? 11.316 14.240 -33.446 1.00 94.19 84 ARG A C 1
ATOM 633 O O . ARG A 1 84 ? 11.308 15.357 -33.941 1.00 94.19 84 ARG A O 1
ATOM 640 N N . ALA A 1 85 ? 11.442 14.051 -32.136 1.00 94.81 85 ALA A N 1
ATOM 641 C CA . ALA A 1 85 ? 11.701 15.145 -31.203 1.00 94.81 85 ALA A CA 1
ATOM 642 C C . ALA A 1 85 ? 13.195 15.214 -30.874 1.00 94.81 85 ALA A C 1
ATOM 644 O O . ALA A 1 85 ? 13.811 14.184 -30.621 1.00 94.81 85 ALA A O 1
ATOM 645 N N . THR A 1 86 ? 13.762 16.417 -30.838 1.00 95.25 86 THR A N 1
ATOM 646 C CA . THR A 1 86 ? 15.086 16.678 -30.252 1.00 95.25 86 THR A CA 1
ATOM 647 C C . THR A 1 86 ? 14.975 17.117 -28.793 1.00 95.25 86 THR A C 1
ATOM 649 O O . THR A 1 86 ? 15.949 17.025 -28.048 1.00 95.25 86 THR A O 1
ATOM 652 N N . LYS A 1 87 ? 13.783 17.536 -28.353 1.00 96.69 87 LYS A N 1
ATOM 653 C CA . LYS A 1 87 ? 13.475 17.821 -26.952 1.00 96.69 87 LYS A CA 1
ATOM 654 C C . LYS A 1 87 ? 12.057 17.375 -26.598 1.00 96.69 87 LYS A C 1
ATOM 656 O O . LYS A 1 87 ? 11.132 17.583 -27.380 1.00 96.69 87 LYS A O 1
ATOM 661 N N . VAL A 1 88 ? 11.889 16.772 -25.422 1.00 97.38 88 VAL A N 1
ATOM 662 C CA . VAL A 1 88 ? 10.582 16.391 -24.869 1.00 97.38 88 VAL A CA 1
ATOM 663 C C . VAL A 1 88 ? 10.465 16.891 -23.436 1.00 97.38 88 VAL A C 1
ATOM 665 O O . VAL A 1 88 ? 11.326 16.594 -22.611 1.00 97.38 88 VAL A O 1
ATOM 668 N N . GLN A 1 89 ? 9.394 17.623 -23.136 1.00 98.25 89 GLN A N 1
ATOM 669 C CA . GLN A 1 89 ? 9.087 18.122 -21.798 1.00 98.25 89 GLN A CA 1
ATOM 670 C C . GLN A 1 89 ? 7.708 17.650 -21.348 1.00 98.25 89 GLN A C 1
ATOM 672 O O . GLN A 1 89 ? 6.765 17.662 -22.133 1.00 98.25 89 GLN A O 1
ATOM 677 N N . ILE A 1 90 ? 7.587 17.268 -20.078 1.00 97.94 90 ILE A N 1
ATOM 678 C CA . ILE A 1 90 ? 6.294 17.016 -19.435 1.00 97.94 90 ILE A CA 1
ATOM 679 C C . ILE A 1 90 ? 6.105 18.073 -18.360 1.00 97.94 90 ILE A C 1
ATOM 681 O O . ILE A 1 90 ? 6.960 18.233 -17.483 1.00 97.94 90 ILE A O 1
ATOM 685 N N . ILE A 1 91 ? 4.996 18.796 -18.460 1.00 98.00 91 ILE A N 1
ATOM 686 C CA . ILE A 1 91 ? 4.633 19.902 -17.584 1.00 98.00 91 ILE A CA 1
ATOM 687 C C . ILE A 1 91 ? 3.331 19.530 -16.885 1.00 98.00 91 ILE A C 1
ATOM 689 O O . ILE A 1 91 ? 2.343 19.264 -17.555 1.00 98.00 91 ILE A O 1
ATOM 693 N N . GLU A 1 92 ? 3.313 19.531 -15.560 1.00 97.31 92 GLU A N 1
ATOM 694 C CA . GLU A 1 92 ? 2.150 19.192 -14.739 1.00 97.31 92 GLU A CA 1
ATOM 695 C C . GLU A 1 92 ? 1.811 20.375 -13.834 1.00 97.31 92 GLU A C 1
ATOM 697 O O . GLU A 1 92 ? 2.662 20.843 -13.073 1.00 97.31 92 GLU A O 1
ATOM 702 N N . ALA A 1 93 ? 0.591 20.906 -13.964 1.00 95.12 93 ALA A N 1
ATOM 703 C CA . ALA A 1 93 ? 0.143 22.092 -13.228 1.00 95.12 93 ALA A CA 1
ATOM 704 C C . ALA A 1 93 ? 1.147 23.267 -13.302 1.00 95.12 93 ALA A C 1
ATOM 706 O O . ALA A 1 93 ? 1.433 23.942 -12.316 1.00 95.12 93 ALA A O 1
ATOM 707 N N . GLY A 1 94 ? 1.737 23.474 -14.484 1.00 94.50 94 GLY A N 1
ATOM 708 C CA . GLY A 1 94 ? 2.737 24.519 -14.737 1.00 94.50 94 GLY A CA 1
ATOM 709 C C . GLY A 1 94 ? 4.179 24.170 -14.341 1.00 94.50 94 GLY A C 1
ATOM 710 O O . GLY A 1 94 ? 5.091 24.910 -14.703 1.00 94.50 94 GLY A O 1
ATOM 711 N N . ASN A 1 95 ? 4.423 23.038 -13.675 1.00 95.62 95 ASN A N 1
ATOM 712 C CA . ASN A 1 95 ? 5.759 22.608 -13.258 1.00 95.62 95 ASN A CA 1
ATOM 713 C C . ASN A 1 95 ? 6.360 21.612 -14.251 1.00 95.62 95 ASN A C 1
ATOM 715 O O . ASN A 1 95 ? 5.720 20.632 -14.618 1.00 95.62 95 ASN A O 1
ATOM 719 N N . THR A 1 96 ? 7.612 21.815 -14.670 1.00 97.12 96 THR A N 1
ATOM 720 C CA . THR A 1 96 ? 8.309 20.826 -15.513 1.00 97.12 96 THR A CA 1
ATOM 721 C C . THR A 1 96 ? 8.741 19.636 -14.659 1.00 97.12 96 THR A C 1
ATOM 723 O O . THR A 1 96 ? 9.672 19.753 -13.866 1.00 97.12 96 THR A O 1
ATOM 726 N N . ILE A 1 97 ? 8.086 18.488 -14.837 1.00 96.69 97 ILE A N 1
ATOM 727 C CA . ILE A 1 97 ? 8.385 17.246 -14.102 1.00 96.69 97 ILE A CA 1
ATOM 728 C C . ILE A 1 97 ? 9.379 16.347 -14.848 1.00 96.69 97 ILE A C 1
ATOM 730 O O . ILE A 1 97 ? 10.027 15.483 -14.255 1.00 96.69 97 ILE A O 1
ATOM 734 N N . LYS A 1 98 ? 9.535 16.555 -16.162 1.00 97.19 98 LYS A N 1
ATOM 735 C CA . LYS A 1 98 ? 10.538 15.866 -16.979 1.00 97.19 98 LYS A CA 1
ATOM 736 C C . LYS A 1 98 ? 11.019 16.750 -18.121 1.00 97.19 98 LYS A C 1
ATOM 738 O O . LYS A 1 98 ? 10.202 17.341 -18.818 1.00 97.19 98 LYS A O 1
ATOM 743 N N . ASP A 1 99 ? 12.330 16.759 -18.346 1.00 97.12 99 ASP A N 1
ATOM 744 C CA . ASP A 1 99 ? 12.973 17.355 -19.519 1.00 97.12 99 ASP A CA 1
ATOM 745 C C . ASP A 1 99 ? 13.969 16.346 -20.112 1.00 97.12 99 ASP A C 1
ATOM 747 O O . ASP A 1 99 ? 14.804 15.787 -19.394 1.00 97.12 99 ASP A O 1
ATOM 751 N N . ILE A 1 100 ? 13.831 16.043 -21.401 1.00 94.25 100 ILE A N 1
ATOM 752 C CA . ILE A 1 100 ? 14.672 15.103 -22.147 1.00 94.25 100 ILE A CA 1
ATOM 753 C C . ILE A 1 100 ? 15.242 15.853 -23.343 1.00 94.25 100 ILE A C 1
ATOM 755 O O . ILE A 1 100 ? 14.497 16.278 -24.226 1.00 94.25 100 ILE A O 1
ATOM 759 N N . ILE A 1 101 ? 16.567 15.973 -23.383 1.00 95.12 101 ILE A N 1
ATOM 760 C CA . ILE A 1 101 ? 17.308 16.699 -24.416 1.00 95.12 101 ILE A CA 1
ATOM 761 C C . ILE A 1 101 ? 18.082 15.691 -25.263 1.00 95.12 101 ILE A C 1
ATOM 763 O O . ILE A 1 101 ? 18.732 14.800 -24.719 1.00 95.12 101 ILE A O 1
ATOM 767 N N . ASN A 1 102 ? 18.025 15.853 -26.584 1.00 91.38 102 ASN A N 1
ATOM 768 C CA . ASN A 1 102 ? 18.705 15.023 -27.578 1.00 91.38 102 ASN A CA 1
ATOM 769 C C . ASN A 1 102 ? 18.447 13.514 -27.389 1.00 91.38 102 ASN A C 1
ATOM 771 O O . ASN A 1 102 ? 19.399 12.748 -27.214 1.00 91.38 102 ASN A O 1
ATOM 775 N N . PRO A 1 103 ? 17.178 13.053 -27.399 1.00 88.69 103 PRO A N 1
ATOM 776 C CA . PRO A 1 103 ? 16.897 11.628 -27.311 1.00 88.69 103 PRO A CA 1
ATOM 777 C C . PRO A 1 103 ? 17.544 10.902 -28.500 1.00 88.69 103 PRO A C 1
ATOM 779 O O . PRO A 1 103 ? 17.359 11.275 -29.654 1.00 88.69 103 PRO A O 1
ATOM 782 N N . SER A 1 104 ? 18.302 9.844 -28.217 1.00 75.62 104 SER A N 1
ATOM 783 C CA . SER A 1 104 ? 19.076 9.099 -29.220 1.00 75.62 104 SER A CA 1
ATOM 784 C C . SER A 1 104 ? 18.227 8.229 -30.156 1.00 75.62 104 SER A C 1
ATOM 786 O O . SER A 1 104 ? 18.739 7.698 -31.139 1.00 75.62 104 SER A O 1
ATOM 788 N N . ALA A 1 105 ? 16.936 8.060 -29.862 1.00 77.81 105 ALA A N 1
ATOM 789 C CA . ALA A 1 105 ? 16.028 7.196 -30.606 1.00 77.81 105 ALA A CA 1
ATOM 790 C C . ALA A 1 105 ? 15.075 8.000 -31.502 1.00 77.81 105 ALA A C 1
ATOM 792 O O . ALA A 1 105 ? 14.478 8.984 -31.071 1.00 77.81 105 ALA A O 1
ATOM 793 N N . ALA A 1 106 ? 14.822 7.503 -32.720 1.00 83.19 106 ALA A N 1
ATOM 794 C CA . ALA A 1 106 ? 13.847 8.097 -33.644 1.00 83.19 106 ALA A CA 1
ATOM 795 C C . ALA A 1 106 ? 12.402 8.094 -33.091 1.00 83.19 106 ALA A C 1
ATOM 797 O O . ALA A 1 106 ? 11.567 8.916 -33.482 1.00 83.19 106 ALA A O 1
ATOM 798 N N . THR A 1 107 ? 12.102 7.147 -32.192 1.00 92.12 107 THR A N 1
ATOM 799 C CA . THR A 1 107 ? 10.876 7.087 -31.387 1.00 92.12 107 THR A CA 1
ATOM 800 C C . THR A 1 107 ? 11.262 6.980 -29.916 1.00 92.12 107 THR A C 1
ATOM 802 O O . THR A 1 107 ? 11.851 5.982 -29.506 1.00 92.12 107 THR A O 1
ATOM 805 N N . LEU A 1 108 ? 10.888 7.974 -29.123 1.00 92.56 108 LEU A N 1
ATOM 806 C CA . LEU A 1 108 ? 11.043 7.980 -27.679 1.00 92.56 108 LEU A CA 1
ATOM 807 C C . LEU A 1 108 ? 9.781 7.403 -27.031 1.00 92.56 108 LEU A C 1
ATOM 809 O O . LEU A 1 108 ? 8.671 7.848 -27.319 1.00 92.56 108 LEU A O 1
ATOM 813 N N . LYS A 1 109 ? 9.954 6.417 -26.151 1.00 96.12 109 LYS A N 1
ATOM 814 C CA . LYS A 1 109 ? 8.890 5.856 -25.311 1.00 96.12 109 LYS A CA 1
ATOM 815 C C . LYS A 1 109 ? 9.304 5.997 -23.858 1.00 96.12 109 LYS A C 1
ATOM 817 O O . LYS A 1 109 ? 10.472 5.767 -23.544 1.00 96.12 109 LYS A O 1
ATOM 822 N N . GLY A 1 110 ? 8.375 6.343 -22.980 1.00 93.19 110 GLY A N 1
ATOM 823 C CA . GLY A 1 110 ? 8.711 6.483 -21.573 1.00 93.19 110 GLY A CA 1
ATOM 824 C C . GLY A 1 110 ? 7.510 6.564 -20.655 1.00 93.19 110 GLY A C 1
ATOM 825 O O . GLY A 1 110 ? 6.374 6.768 -21.085 1.00 93.19 110 GLY A O 1
ATOM 826 N N . THR A 1 111 ? 7.817 6.411 -19.372 1.00 95.31 111 THR A N 1
ATOM 827 C CA . THR A 1 111 ? 6.895 6.630 -18.264 1.00 95.31 111 THR A CA 1
ATOM 828 C C . THR A 1 111 ? 7.501 7.621 -17.281 1.00 95.31 111 THR A C 1
ATOM 830 O O . THR A 1 111 ? 8.700 7.554 -17.001 1.00 95.31 111 THR A O 1
ATOM 833 N N . VAL A 1 112 ? 6.691 8.528 -16.743 1.00 95.62 112 VAL A N 1
ATOM 834 C CA . VAL A 1 112 ? 7.110 9.526 -15.751 1.00 95.62 112 VAL A CA 1
ATOM 835 C C . VAL A 1 112 ? 6.086 9.564 -14.626 1.00 95.62 112 VAL A C 1
ATOM 837 O O . VAL A 1 112 ? 4.889 9.619 -14.886 1.00 95.62 112 VAL A O 1
ATOM 840 N N . LYS A 1 113 ? 6.561 9.528 -13.379 1.00 96.75 113 LYS A N 1
ATOM 841 C CA . LYS A 1 113 ? 5.722 9.766 -12.203 1.00 96.75 113 LYS A CA 1
ATOM 842 C C . LYS A 1 113 ? 5.541 11.275 -12.017 1.00 96.75 113 LYS A C 1
ATOM 844 O O . LYS A 1 113 ? 6.538 11.996 -12.020 1.00 96.75 113 LYS A O 1
ATOM 849 N N . GLY A 1 114 ? 4.292 11.712 -11.896 1.00 96.19 114 GLY A N 1
ATOM 850 C CA . GLY A 1 114 ? 3.907 13.086 -11.596 1.00 96.19 114 GLY A CA 1
ATOM 851 C C . GLY A 1 114 ? 4.194 13.498 -10.156 1.00 96.19 114 GLY A C 1
ATOM 852 O O . GLY A 1 114 ? 4.745 12.737 -9.354 1.00 96.19 114 GLY A O 1
ATOM 853 N N . LEU A 1 115 ? 3.805 14.723 -9.840 1.00 94.88 115 LEU A N 1
ATOM 854 C CA . LEU A 1 115 ? 3.769 15.288 -8.504 1.00 94.88 115 LEU A CA 1
ATOM 855 C C . LEU A 1 115 ? 2.743 14.537 -7.644 1.00 94.88 115 LEU A C 1
ATOM 857 O O . LEU A 1 115 ? 1.803 13.913 -8.137 1.00 94.88 115 LEU A O 1
ATOM 861 N N . THR A 1 116 ? 2.939 14.555 -6.328 1.00 94.25 116 THR A N 1
ATOM 862 C CA . THR A 1 116 ? 1.888 14.140 -5.390 1.00 94.25 116 THR A CA 1
ATOM 863 C C . THR A 1 116 ? 0.773 15.177 -5.399 1.00 94.25 116 THR A C 1
ATOM 865 O O . THR A 1 116 ? 1.058 16.363 -5.569 1.00 94.25 116 THR A O 1
ATOM 868 N N . ALA A 1 117 ? -0.477 14.767 -5.172 1.00 91.06 117 ALA A N 1
ATOM 869 C CA . ALA A 1 117 ? -1.611 15.696 -5.133 1.00 91.06 117 ALA A CA 1
ATOM 870 C C . ALA A 1 117 ? -1.373 16.886 -4.184 1.00 91.06 117 ALA A C 1
ATOM 872 O O . ALA A 1 117 ? -1.643 18.030 -4.533 1.00 91.06 117 ALA A O 1
ATOM 873 N N . SER A 1 118 ? -0.747 16.635 -3.033 1.00 88.88 118 SER A N 1
ATOM 874 C CA . SER A 1 118 ? -0.331 17.655 -2.058 1.00 88.88 118 SER A CA 1
ATOM 875 C C . SER A 1 118 ? 0.692 18.688 -2.561 1.00 88.88 118 SER A C 1
ATOM 877 O O . SER A 1 118 ? 0.794 19.773 -1.990 1.00 88.88 118 SER A O 1
ATOM 879 N N . ALA A 1 119 ? 1.464 18.374 -3.604 1.00 92.25 119 ALA A N 1
ATOM 880 C CA . ALA A 1 119 ? 2.464 19.270 -4.189 1.00 92.25 119 ALA A CA 1
ATOM 881 C C . ALA A 1 119 ? 1.913 20.097 -5.365 1.00 92.25 119 ALA A C 1
ATOM 883 O O . ALA A 1 119 ? 2.598 20.994 -5.864 1.00 92.25 119 ALA A O 1
ATOM 884 N N . ILE A 1 120 ? 0.691 19.807 -5.813 1.00 93.19 120 ILE A N 1
ATOM 885 C CA . ILE A 1 120 ? 0.053 20.487 -6.933 1.00 93.19 120 ILE A CA 1
ATOM 886 C C . ILE A 1 120 ? -0.729 21.687 -6.400 1.00 93.19 120 ILE A C 1
ATOM 888 O O . ILE A 1 120 ? -1.666 21.554 -5.618 1.00 93.19 120 ILE A O 1
ATOM 892 N N . GLN A 1 121 ? -0.355 22.883 -6.847 1.00 86.94 121 GLN A N 1
ATOM 893 C CA . GLN A 1 121 ? -1.112 24.094 -6.552 1.00 86.94 121 GLN A CA 1
ATOM 894 C C . GLN A 1 121 ? -2.268 24.213 -7.542 1.00 86.94 121 GLN A C 1
ATOM 896 O O . GLN A 1 121 ? -2.100 24.750 -8.637 1.00 86.94 121 GLN A O 1
ATOM 901 N N . THR A 1 122 ? -3.447 23.722 -7.174 1.00 78.38 122 THR A N 1
ATOM 902 C CA . THR A 1 122 ? -4.673 24.147 -7.850 1.00 78.38 122 THR A CA 1
ATOM 903 C C . THR A 1 122 ? -5.223 25.390 -7.183 1.00 78.38 122 THR A C 1
ATOM 905 O O . THR A 1 122 ? -5.254 25.484 -5.958 1.00 78.38 122 THR A O 1
ATOM 908 N N . GLY A 1 123 ? -5.648 26.360 -7.993 1.00 81.69 123 GLY A N 1
ATOM 909 C CA . GLY A 1 123 ? -6.503 27.440 -7.508 1.00 81.69 123 GLY A CA 1
ATOM 910 C C . GLY A 1 123 ? -7.890 26.903 -7.136 1.00 81.69 123 GLY A C 1
ATOM 911 O O . GLY A 1 123 ? -8.038 25.788 -6.648 1.00 81.69 123 GLY A O 1
ATOM 912 N N . ASP A 1 124 ? -8.933 27.663 -7.451 1.00 82.75 124 ASP A N 1
ATOM 913 C CA . ASP A 1 124 ? -10.315 27.291 -7.113 1.00 82.75 124 ASP A CA 1
ATOM 914 C C . ASP A 1 124 ? -10.873 26.096 -7.924 1.00 82.75 124 ASP A C 1
ATOM 916 O O . ASP A 1 124 ? -12.017 25.688 -7.726 1.00 82.75 124 ASP A O 1
ATOM 920 N N . SER A 1 125 ? -10.102 25.531 -8.862 1.00 85.19 125 SER A N 1
ATOM 921 C CA . SER A 1 125 ? -10.504 24.382 -9.679 1.00 85.19 125 SER A CA 1
ATOM 922 C C . SER A 1 125 ? -9.957 23.068 -9.125 1.00 85.19 125 SER A C 1
ATOM 924 O O . SER A 1 125 ? -8.747 22.906 -9.019 1.00 85.19 125 SER A O 1
ATOM 926 N N . ASN A 1 126 ? -10.810 22.058 -8.934 1.00 91.81 126 ASN A N 1
ATOM 927 C CA . ASN A 1 126 ? -10.380 20.692 -8.577 1.00 91.81 126 ASN A CA 1
ATOM 928 C C . ASN A 1 126 ? -9.759 19.918 -9.752 1.00 91.81 126 ASN A C 1
ATOM 930 O O . ASN A 1 126 ? -9.690 18.693 -9.717 1.00 91.81 126 ASN A O 1
ATOM 934 N N . THR A 1 127 ? -9.351 20.614 -10.809 1.00 94.81 127 THR A N 1
ATOM 935 C CA . THR A 1 127 ? -8.754 20.048 -12.016 1.00 94.81 127 THR A CA 1
ATOM 936 C C . THR A 1 127 ? -7.460 20.765 -12.351 1.00 94.81 127 THR A C 1
ATOM 938 O O . THR A 1 127 ? -7.354 21.977 -12.150 1.00 94.81 127 THR A O 1
ATOM 941 N N . PHE A 1 128 ? -6.510 20.044 -12.933 1.00 95.31 128 PHE A N 1
ATOM 942 C CA . PHE A 1 128 ? -5.280 20.605 -13.481 1.00 95.31 128 PHE A CA 1
ATOM 943 C C . PHE A 1 128 ? -4.891 19.881 -14.768 1.00 95.31 128 PHE A C 1
ATOM 945 O O . PHE A 1 128 ? -5.291 18.743 -15.013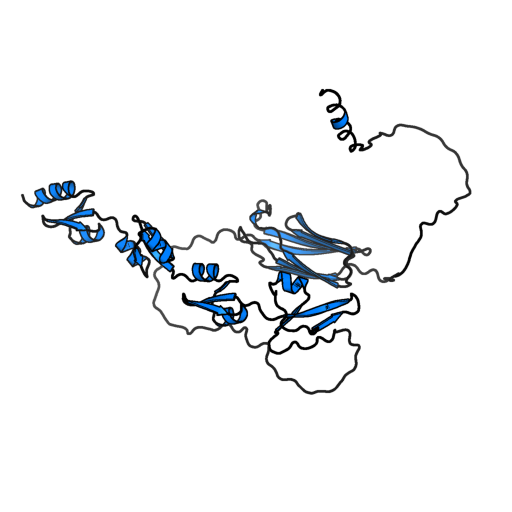 1.00 95.31 128 PHE A O 1
ATOM 952 N N . ASP A 1 129 ? -4.085 20.547 -15.589 1.00 96.56 129 ASP A N 1
ATOM 953 C CA . ASP A 1 129 ? -3.610 19.985 -16.846 1.00 96.56 129 ASP A CA 1
ATOM 954 C C . ASP A 1 129 ? -2.171 19.486 -16.733 1.00 96.56 129 ASP A C 1
ATOM 956 O O . ASP A 1 129 ? -1.297 20.138 -16.147 1.00 96.56 129 ASP A O 1
ATOM 960 N N . ALA A 1 130 ? -1.926 18.358 -17.387 1.00 97.50 130 ALA A N 1
ATOM 961 C CA . ALA A 1 130 ? -0.610 17.898 -17.775 1.00 97.50 130 ALA A CA 1
ATOM 962 C C . ALA A 1 130 ? -0.433 18.073 -19.286 1.00 97.50 130 ALA A C 1
ATOM 964 O O . ALA A 1 130 ? -1.331 17.763 -20.070 1.00 97.50 130 ALA A O 1
ATOM 965 N N . VAL A 1 131 ? 0.729 18.571 -19.700 1.00 97.94 131 VAL A N 1
ATOM 966 C CA . VAL A 1 131 ? 1.068 18.860 -21.095 1.00 97.94 131 VAL A CA 1
ATOM 967 C C . VAL A 1 131 ? 2.377 18.170 -21.452 1.00 97.94 131 VAL A C 1
ATOM 969 O O . VAL A 1 131 ? 3.396 18.369 -20.788 1.00 97.94 131 VAL A O 1
ATOM 972 N N . LEU A 1 132 ? 2.362 17.384 -22.523 1.00 98.19 132 LEU A N 1
ATOM 973 C CA . LEU A 1 132 ? 3.554 16.831 -23.155 1.00 98.19 132 LEU A CA 1
ATOM 974 C C . LEU A 1 132 ? 3.931 17.725 -24.332 1.00 98.19 132 LEU A C 1
ATOM 976 O O . LEU A 1 132 ? 3.175 17.806 -25.291 1.00 98.19 132 LEU A O 1
ATOM 980 N N . LYS A 1 133 ? 5.104 18.355 -24.281 1.00 98.19 133 LYS A N 1
ATOM 981 C CA . LYS A 1 133 ? 5.669 19.149 -25.378 1.00 98.19 133 LYS A CA 1
ATOM 982 C C . LYS A 1 133 ? 6.771 18.377 -26.080 1.00 98.19 133 LYS A C 1
ATOM 984 O O . LYS A 1 133 ? 7.705 17.903 -25.434 1.00 98.19 133 LYS A O 1
ATOM 989 N N . ALA A 1 134 ? 6.697 18.300 -27.400 1.00 97.62 134 ALA A N 1
ATOM 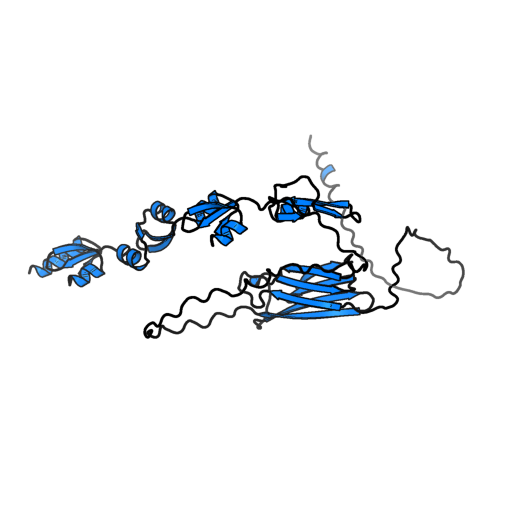990 C CA . ALA A 1 134 ? 7.719 17.725 -28.259 1.00 97.62 134 ALA A CA 1
ATOM 991 C C . ALA A 1 134 ? 8.227 18.795 -29.230 1.00 97.62 134 ALA A C 1
ATOM 993 O O . ALA A 1 134 ? 7.435 19.437 -29.913 1.00 97.62 134 ALA A O 1
ATOM 994 N N . ILE A 1 135 ? 9.545 18.987 -29.294 1.00 97.06 135 ILE A N 1
ATOM 995 C CA . ILE A 1 135 ? 10.187 20.054 -30.073 1.00 97.06 135 ILE A CA 1
ATOM 996 C C . ILE A 1 135 ? 11.262 19.443 -30.971 1.00 97.06 135 ILE A C 1
ATOM 998 O O . ILE A 1 135 ? 12.010 18.561 -30.540 1.00 97.06 135 ILE A O 1
ATOM 1002 N N . ASN A 1 136 ? 11.350 19.920 -32.209 1.00 95.25 136 ASN A N 1
ATOM 1003 C CA . ASN A 1 136 ? 12.493 19.731 -33.097 1.00 95.25 136 ASN A CA 1
ATOM 1004 C C . ASN A 1 136 ? 12.756 21.005 -33.921 1.00 95.25 136 ASN A C 1
ATOM 1006 O O . ASN A 1 136 ? 12.114 22.031 -33.721 1.00 95.25 136 ASN A O 1
ATOM 1010 N N . GLU A 1 137 ? 13.701 20.946 -34.857 1.00 94.19 137 GLU A N 1
ATOM 1011 C CA . GLU A 1 137 ? 14.018 22.064 -35.761 1.00 94.19 137 GLU A CA 1
ATOM 1012 C C . GLU A 1 137 ? 12.867 22.467 -36.702 1.00 94.19 137 GLU A C 1
ATOM 1014 O O . GLU A 1 137 ? 12.850 23.578 -37.221 1.00 94.19 137 GLU A O 1
ATOM 1019 N N . SER A 1 138 ? 11.903 21.572 -36.925 1.00 93.44 138 SER A N 1
ATOM 1020 C CA . SER A 1 138 ? 10.738 21.774 -37.792 1.00 93.44 138 SER A CA 1
ATOM 1021 C C . SER A 1 138 ? 9.507 22.315 -37.055 1.00 93.44 138 SER A C 1
ATOM 1023 O O . SER A 1 138 ? 8.544 22.707 -37.711 1.00 93.44 138 SER A O 1
ATOM 1025 N N . GLY A 1 139 ? 9.503 22.332 -35.717 1.00 95.00 139 GLY A N 1
ATOM 1026 C CA . GLY A 1 139 ? 8.422 22.914 -34.921 1.00 95.00 139 GLY A CA 1
ATOM 1027 C C . GLY A 1 139 ? 8.230 22.293 -33.536 1.00 95.00 139 GLY A C 1
ATOM 1028 O O . GLY A 1 139 ? 8.996 21.442 -33.082 1.00 95.00 139 GLY A O 1
ATOM 1029 N N . GLU A 1 140 ? 7.160 22.734 -32.877 1.00 97.06 140 GLU A N 1
ATOM 1030 C CA . GLU A 1 140 ? 6.697 22.270 -31.567 1.00 97.06 140 GLU A CA 1
ATOM 1031 C C . GLU A 1 140 ? 5.275 21.709 -31.700 1.00 97.06 140 GLU A C 1
ATOM 1033 O O . GLU A 1 140 ? 4.446 22.278 -32.412 1.00 97.06 140 GLU A O 1
ATOM 1038 N N . VAL A 1 141 ? 5.007 20.589 -31.029 1.00 97.50 141 VAL A N 1
ATOM 1039 C CA . VAL A 1 141 ? 3.674 19.986 -30.892 1.00 97.50 141 VAL A CA 1
ATOM 1040 C C . VAL A 1 141 ? 3.447 19.667 -29.421 1.00 97.50 141 VAL A C 1
ATOM 1042 O O . VAL A 1 141 ? 4.356 19.157 -28.758 1.00 97.50 141 VAL A O 1
ATOM 1045 N N . ASP A 1 142 ? 2.247 19.944 -28.919 1.00 97.56 142 ASP A N 1
ATOM 1046 C CA . ASP A 1 142 ? 1.840 19.625 -27.559 1.00 97.56 142 ASP A CA 1
ATOM 1047 C C . ASP A 1 142 ? 0.535 18.824 -27.495 1.00 97.56 142 ASP A C 1
ATOM 1049 O O . ASP A 1 142 ? -0.357 18.988 -28.321 1.00 97.56 142 ASP A O 1
ATOM 1053 N N . GLU A 1 143 ? 0.441 17.944 -26.498 1.00 97.88 143 GLU A N 1
ATOM 1054 C CA . GLU A 1 143 ? -0.750 17.146 -26.188 1.00 97.88 143 GLU A CA 1
ATOM 1055 C C . GLU A 1 143 ? -1.108 17.353 -24.710 1.00 97.88 143 GLU A C 1
ATOM 1057 O O . GLU A 1 143 ? -0.215 17.445 -23.860 1.00 97.88 143 GLU A O 1
ATOM 1062 N N . ARG A 1 144 ? -2.404 17.420 -24.389 1.00 97.69 144 ARG A N 1
ATOM 1063 C CA . ARG A 1 144 ? -2.907 17.749 -23.048 1.00 97.69 144 ARG A CA 1
ATOM 1064 C C . ARG A 1 144 ? -3.778 16.635 -22.482 1.00 97.69 144 ARG A C 1
ATOM 1066 O O . ARG A 1 144 ? -4.654 16.121 -23.167 1.00 97.69 144 ARG A O 1
ATOM 1073 N N . VAL A 1 145 ? -3.585 16.342 -21.200 1.00 97.38 145 VAL A N 1
ATOM 1074 C CA . VAL A 1 145 ? -4.471 15.497 -20.392 1.00 97.38 145 VAL A CA 1
ATOM 1075 C C . VAL A 1 145 ? -4.895 16.283 -19.157 1.00 97.38 145 VAL A C 1
ATOM 1077 O O . VAL A 1 145 ? -4.045 16.822 -18.451 1.00 97.38 145 VAL A O 1
ATOM 1080 N N . THR A 1 146 ? -6.198 16.334 -18.891 1.00 97.12 146 THR A N 1
ATOM 1081 C CA . THR A 1 146 ? -6.766 16.972 -17.696 1.00 97.12 146 THR A CA 1
ATOM 1082 C C . THR A 1 146 ? -7.014 15.919 -16.621 1.00 97.12 146 THR A C 1
ATOM 1084 O O . THR A 1 146 ? -7.592 14.868 -16.899 1.00 97.12 146 THR A O 1
ATOM 1087 N N . LEU A 1 147 ? -6.572 16.209 -15.400 1.00 96.44 147 LEU A N 1
ATOM 1088 C CA . LEU A 1 147 ? -6.749 15.382 -14.211 1.00 96.44 147 LEU A CA 1
ATOM 1089 C C . LEU A 1 147 ? -7.601 16.128 -13.183 1.00 96.44 147 LEU A C 1
ATOM 1091 O O . LEU A 1 147 ? -7.699 17.357 -13.230 1.00 96.44 147 LEU A O 1
ATOM 1095 N N . SER A 1 148 ? -8.187 15.392 -12.243 1.00 95.38 148 SER A N 1
ATOM 1096 C CA . SER A 1 148 ? -8.981 15.945 -11.143 1.00 95.38 148 SER A CA 1
ATOM 1097 C C . SER A 1 148 ? -8.559 15.408 -9.781 1.00 95.38 148 SER A C 1
ATOM 1099 O O . SER A 1 148 ? -8.019 14.312 -9.671 1.00 95.38 148 SER A O 1
ATOM 1101 N N . PHE A 1 149 ? -8.836 16.163 -8.723 1.00 93.12 149 PHE A N 1
ATOM 1102 C CA . PHE A 1 149 ? -8.750 15.663 -7.353 1.00 93.12 149 PHE A CA 1
ATOM 1103 C C . PHE A 1 149 ? -10.067 15.042 -6.919 1.00 93.12 149 PHE A C 1
ATOM 1105 O O . PHE A 1 149 ? -11.145 15.540 -7.267 1.00 93.12 149 PHE A O 1
ATOM 1112 N N . VAL A 1 150 ? -9.978 13.987 -6.111 1.00 91.38 150 VAL A N 1
ATOM 1113 C CA . VAL A 1 150 ? -11.145 13.424 -5.435 1.00 91.38 150 VAL A CA 1
ATOM 1114 C C . VAL A 1 150 ? -11.706 14.498 -4.503 1.00 91.38 150 VAL A C 1
ATOM 1116 O O . VAL A 1 150 ? -11.143 14.818 -3.460 1.00 91.38 150 VAL A O 1
ATOM 1119 N N . THR A 1 151 ? -12.816 15.106 -4.912 1.00 80.50 151 THR A N 1
ATOM 1120 C CA . THR A 1 151 ? -13.565 16.034 -4.061 1.00 80.50 151 THR A CA 1
ATOM 1121 C C . THR A 1 151 ? -14.373 15.172 -3.103 1.00 80.50 151 THR A C 1
ATOM 1123 O O . THR A 1 151 ? -15.028 14.250 -3.584 1.00 80.50 151 THR A O 1
ATOM 1126 N N . GLU A 1 152 ? -14.280 15.416 -1.791 1.00 65.00 152 GLU A N 1
ATOM 1127 C CA . GLU A 1 152 ? -14.898 14.607 -0.727 1.00 65.00 152 GLU A CA 1
ATOM 1128 C C . GLU A 1 152 ? -16.154 13.843 -1.175 1.00 65.00 152 GLU A C 1
ATOM 1130 O O . GLU A 1 152 ? -17.136 14.429 -1.643 1.00 65.00 152 GLU A O 1
ATOM 1135 N N . LEU A 1 153 ? -16.113 12.517 -1.005 1.00 56.69 153 LEU A N 1
ATOM 1136 C CA . LEU A 1 153 ? -17.251 11.634 -1.236 1.00 56.69 153 LEU A CA 1
ATOM 1137 C C . LEU A 1 153 ? -18.506 12.222 -0.568 1.00 56.69 153 LEU A C 1
ATOM 1139 O O . LEU A 1 153 ? -18.444 12.562 0.618 1.00 56.69 153 LEU A O 1
ATOM 1143 N N . PRO A 1 154 ? -19.654 12.303 -1.275 1.00 47.09 154 PRO A N 1
ATOM 1144 C CA . PRO A 1 154 ? -20.895 12.756 -0.668 1.00 47.09 154 PRO A CA 1
ATOM 1145 C C . PRO A 1 154 ? -21.150 11.938 0.595 1.00 47.09 154 PRO A C 1
ATOM 1147 O O . PRO A 1 154 ? -21.104 10.703 0.577 1.00 47.09 154 PRO A O 1
ATOM 1150 N N . SER A 1 155 ? -21.371 12.645 1.702 1.00 47.31 155 SER A N 1
ATOM 1151 C CA . SER A 1 155 ? -21.627 12.054 3.007 1.00 47.31 155 SER A CA 1
ATOM 1152 C C . SER A 1 155 ? -22.686 10.960 2.877 1.00 47.31 155 SER A C 1
ATOM 1154 O O . SER A 1 155 ? -23.808 11.176 2.418 1.00 47.31 155 SER A O 1
ATOM 1156 N N . LYS A 1 156 ? -22.268 9.741 3.227 1.00 45.75 156 LYS A N 1
ATOM 1157 C CA . LYS A 1 156 ? -23.055 8.508 3.195 1.00 45.75 156 LYS A CA 1
ATOM 1158 C C . LYS A 1 156 ? -24.502 8.771 3.658 1.00 45.75 156 LYS A C 1
ATOM 1160 O O . LYS A 1 156 ? -24.681 9.185 4.806 1.00 45.75 156 LYS A O 1
ATOM 1165 N N . PRO A 1 157 ? -25.532 8.506 2.829 1.00 47.88 157 PRO A N 1
ATOM 1166 C CA . PRO A 1 157 ? -26.919 8.604 3.263 1.00 47.88 157 PRO A CA 1
ATOM 1167 C C . PRO A 1 157 ? -27.162 7.695 4.471 1.00 47.88 157 PRO A C 1
ATOM 1169 O O . PRO A 1 157 ? -26.642 6.576 4.537 1.00 47.88 157 PRO A O 1
ATOM 1172 N N . ALA A 1 158 ? -27.952 8.188 5.427 1.00 48.22 158 ALA A N 1
ATOM 1173 C CA . ALA A 1 158 ? -28.375 7.444 6.608 1.00 48.22 158 ALA A CA 1
ATOM 1174 C C . ALA A 1 158 ? -28.937 6.053 6.230 1.00 48.22 158 ALA A C 1
ATOM 1176 O O . ALA A 1 158 ? -29.588 5.917 5.191 1.00 48.22 158 ALA A O 1
ATOM 1177 N N . PRO A 1 159 ? -28.699 5.011 7.049 1.00 46.88 159 PRO A N 1
ATOM 1178 C CA . PRO A 1 159 ? -29.048 3.642 6.695 1.00 46.88 159 PRO A CA 1
ATOM 1179 C C . PRO A 1 159 ? -30.568 3.473 6.607 1.00 46.88 159 PRO A C 1
ATOM 1181 O O . PRO A 1 159 ? -31.267 3.485 7.620 1.00 46.88 159 PRO A O 1
ATOM 1184 N N . LEU A 1 160 ? -31.071 3.276 5.388 1.00 47.53 160 LEU A N 1
ATOM 1185 C CA . LEU A 1 160 ? -32.392 2.706 5.158 1.00 47.53 160 LEU A CA 1
ATOM 1186 C C . LEU A 1 160 ? -32.304 1.178 5.245 1.00 47.53 160 LEU A C 1
ATOM 1188 O O . LEU A 1 160 ? -31.382 0.541 4.738 1.00 47.53 160 LEU A O 1
ATOM 1192 N N . ILE A 1 161 ? -33.283 0.633 5.957 1.00 45.22 161 ILE A N 1
ATOM 1193 C CA . ILE A 1 161 ? -33.512 -0.770 6.310 1.00 45.22 161 ILE A CA 1
ATOM 1194 C C . ILE A 1 161 ? -33.408 -1.682 5.066 1.00 45.22 161 ILE A C 1
ATOM 1196 O O . ILE A 1 161 ? -34.019 -1.363 4.045 1.00 45.22 161 ILE A O 1
ATOM 1200 N N . PRO A 1 162 ? -32.696 -2.827 5.122 1.00 40.78 162 PRO A N 1
ATOM 1201 C CA . PRO A 1 162 ? -32.558 -3.711 3.967 1.00 40.78 162 PRO A CA 1
ATOM 1202 C C . PRO A 1 162 ? -33.774 -4.642 3.818 1.00 40.78 162 PRO A C 1
ATOM 1204 O O . PRO A 1 162 ? -34.183 -5.263 4.804 1.00 40.78 162 PRO A O 1
ATOM 1207 N N . PRO A 1 163 ? -34.317 -4.846 2.604 1.00 41.75 163 PRO A N 1
ATOM 1208 C CA . PRO A 1 163 ? -35.099 -6.031 2.312 1.00 41.75 163 PRO A CA 1
ATOM 1209 C C . PRO A 1 163 ? -34.187 -7.186 1.872 1.00 41.75 163 PRO A C 1
ATOM 1211 O O . PRO A 1 163 ? -33.320 -7.052 1.014 1.00 41.75 163 PRO A O 1
ATOM 1214 N N . VAL A 1 164 ? -34.420 -8.310 2.545 1.00 37.53 164 VAL A N 1
ATOM 1215 C CA . VAL A 1 164 ? -34.273 -9.724 2.167 1.00 37.53 164 VAL A CA 1
ATOM 1216 C C . VAL A 1 164 ? -33.466 -10.071 0.900 1.00 37.53 164 VAL A C 1
ATOM 1218 O O . VAL A 1 164 ? -33.805 -9.730 -0.229 1.00 37.53 164 VAL A O 1
ATOM 1221 N N . SER A 1 165 ? -32.454 -10.899 1.167 1.00 42.06 165 SER A N 1
ATOM 1222 C CA . SER A 1 165 ? -31.597 -11.702 0.291 1.00 42.06 165 SER A CA 1
ATOM 1223 C C . SER A 1 165 ? -32.306 -12.445 -0.851 1.00 42.06 165 SER A C 1
ATOM 1225 O O . SER A 1 165 ? -33.232 -13.218 -0.612 1.00 42.06 165 SER A O 1
ATOM 1227 N N . LEU A 1 166 ? -31.744 -12.330 -2.060 1.00 36.34 166 LEU A N 1
ATOM 1228 C CA . LEU A 1 166 ? -31.707 -13.402 -3.057 1.00 36.34 166 LEU A CA 1
ATOM 1229 C C . LEU A 1 166 ? -30.279 -13.485 -3.616 1.00 36.34 166 LEU A C 1
ATOM 1231 O O . LEU A 1 166 ? -29.763 -12.556 -4.233 1.00 36.34 166 LEU A O 1
ATOM 1235 N N . SER A 1 167 ? -29.630 -14.609 -3.330 1.00 41.53 167 SER A N 1
ATOM 1236 C CA . SER A 1 167 ? -28.256 -14.949 -3.687 1.00 41.53 167 SER A CA 1
ATOM 1237 C C . SER A 1 167 ? -28.062 -15.071 -5.201 1.00 41.53 167 SER A C 1
ATOM 1239 O O . SER A 1 167 ? -28.627 -15.971 -5.825 1.00 41.53 167 SER A O 1
ATOM 1241 N N . ALA A 1 168 ? -27.198 -14.230 -5.771 1.00 36.88 168 ALA A N 1
ATOM 1242 C CA . ALA A 1 168 ? -26.580 -14.467 -7.073 1.00 36.88 168 ALA A CA 1
ATOM 1243 C C . ALA A 1 168 ? -25.179 -15.088 -6.876 1.00 36.88 168 ALA A C 1
ATOM 1245 O O . ALA A 1 168 ? -24.461 -14.675 -5.961 1.00 36.88 168 ALA A O 1
ATOM 1246 N N . PRO A 1 169 ? -24.771 -16.076 -7.694 1.00 42.03 169 PRO A N 1
ATOM 1247 C CA . PRO A 1 169 ? -23.465 -16.720 -7.574 1.00 42.03 169 PRO A CA 1
ATOM 1248 C C . PRO A 1 169 ? -22.321 -15.785 -8.017 1.00 42.03 169 PRO A C 1
ATOM 1250 O O . PRO A 1 169 ? -22.536 -14.888 -8.839 1.00 42.03 169 PRO A O 1
ATOM 1253 N N . PRO A 1 170 ? -21.095 -15.984 -7.496 1.00 38.78 170 PRO A N 1
ATOM 1254 C CA . PRO A 1 170 ? -19.979 -15.077 -7.730 1.00 38.78 170 PRO A CA 1
ATOM 1255 C C . PRO A 1 170 ? -19.508 -15.153 -9.188 1.00 38.78 170 PRO A C 1
ATOM 1257 O O . PRO A 1 170 ? -19.087 -16.203 -9.671 1.00 38.78 170 PRO A O 1
ATOM 1260 N N . ARG A 1 171 ? -19.560 -14.015 -9.890 1.00 39.22 171 ARG A N 1
ATOM 1261 C CA . ARG A 1 171 ? -18.917 -13.839 -11.197 1.00 39.22 171 ARG A CA 1
ATOM 1262 C C . ARG A 1 171 ? -17.408 -13.705 -10.990 1.00 39.22 171 ARG A C 1
ATOM 1264 O O . ARG A 1 171 ? -16.946 -12.730 -10.404 1.00 39.22 171 ARG A O 1
ATOM 1271 N N . SER A 1 172 ? -16.651 -14.682 -11.481 1.00 35.91 172 SER A N 1
ATOM 1272 C CA . SER A 1 172 ? -15.200 -14.580 -11.655 1.00 35.91 172 SER A CA 1
ATOM 1273 C C . SER A 1 172 ? -14.850 -13.501 -12.694 1.00 35.91 172 SER A C 1
ATOM 1275 O O . SER A 1 172 ? -15.583 -13.347 -13.674 1.00 35.91 172 SER A O 1
ATOM 1277 N N . PRO A 1 173 ? -13.740 -12.761 -12.535 1.00 34.41 173 PRO A N 1
ATOM 1278 C CA . PRO A 1 173 ? -13.330 -11.756 -13.510 1.00 34.41 173 PRO A CA 1
ATOM 1279 C C . PRO A 1 173 ? -12.768 -12.406 -14.793 1.00 34.41 173 PRO A C 1
ATOM 1281 O O . PRO A 1 173 ? -11.848 -13.220 -14.744 1.00 34.41 173 PRO A O 1
ATOM 1284 N N . GLN A 1 174 ? -13.331 -12.028 -15.947 1.00 34.88 174 GLN A N 1
ATOM 1285 C CA . GLN A 1 174 ? -13.096 -12.597 -17.289 1.00 34.88 174 GLN A CA 1
ATOM 1286 C C . GLN A 1 174 ? -11.761 -12.207 -17.967 1.00 34.88 174 GLN A C 1
ATOM 1288 O O . GLN A 1 174 ? -11.663 -12.234 -19.189 1.00 34.88 174 GLN A O 1
ATOM 1293 N N . TRP A 1 175 ? -10.694 -11.862 -17.244 1.00 37.75 175 TRP A N 1
ATOM 1294 C CA . TRP A 1 175 ? -9.449 -11.423 -17.906 1.00 37.75 175 TRP A CA 1
ATOM 1295 C C . TRP A 1 175 ? -8.541 -12.566 -18.408 1.00 37.75 175 TRP A C 1
ATOM 1297 O O . TRP A 1 175 ? -7.449 -12.303 -18.902 1.00 37.75 175 TRP A O 1
ATOM 1307 N N . LYS A 1 176 ? -8.954 -13.839 -18.314 1.00 33.72 176 LYS A N 1
ATOM 1308 C CA . LYS A 1 176 ? -8.047 -14.993 -18.481 1.00 33.72 176 LYS A CA 1
ATOM 1309 C C . LYS A 1 176 ? -8.075 -15.752 -19.816 1.00 33.72 176 LYS A C 1
ATOM 1311 O O . LYS A 1 176 ? -7.533 -16.849 -19.867 1.00 33.72 176 LYS A O 1
ATOM 1316 N N . GLU A 1 177 ? -8.604 -15.190 -20.902 1.00 37.75 177 GLU A N 1
ATOM 1317 C CA . GLU A 1 177 ? -8.705 -15.928 -22.183 1.00 37.75 177 GLU A CA 1
ATOM 1318 C C . GLU A 1 177 ? -7.895 -15.368 -23.366 1.00 37.75 177 GLU A C 1
ATOM 1320 O O . GLU A 1 177 ? -8.067 -15.831 -24.488 1.00 37.75 177 GLU A O 1
ATOM 1325 N N . GLN A 1 178 ? -6.959 -14.433 -23.168 1.00 36.56 178 GLN A N 1
ATOM 1326 C CA . GLN A 1 178 ? -6.208 -13.859 -24.305 1.00 36.56 178 GLN A CA 1
ATOM 1327 C C . GLN A 1 178 ? -4.828 -14.463 -24.609 1.00 36.56 178 GLN A C 1
ATOM 1329 O O . GLN A 1 178 ? -4.193 -14.031 -25.564 1.00 36.56 178 GLN A O 1
ATOM 1334 N N . TYR A 1 179 ? -4.376 -15.504 -23.904 1.00 37.00 179 TYR A N 1
ATOM 1335 C CA . TYR A 1 179 ? -3.121 -16.185 -24.258 1.00 37.00 179 TYR A CA 1
ATOM 1336 C C . TYR A 1 179 ? -3.227 -17.698 -24.123 1.00 37.00 179 TYR A C 1
ATOM 1338 O O . TYR A 1 179 ? -2.676 -18.289 -23.201 1.00 37.00 179 TYR A O 1
ATOM 1346 N N . SER A 1 180 ? -3.942 -18.335 -25.048 1.00 42.81 180 SER A N 1
ATOM 1347 C CA . SER A 1 180 ? -3.766 -19.755 -25.382 1.00 42.81 180 SER A CA 1
ATOM 1348 C C . SER A 1 180 ? -4.448 -20.053 -26.717 1.00 42.81 180 SER A C 1
ATOM 1350 O O . SER A 1 180 ? -5.608 -20.450 -26.745 1.00 42.81 180 SER A O 1
ATOM 1352 N N . LEU 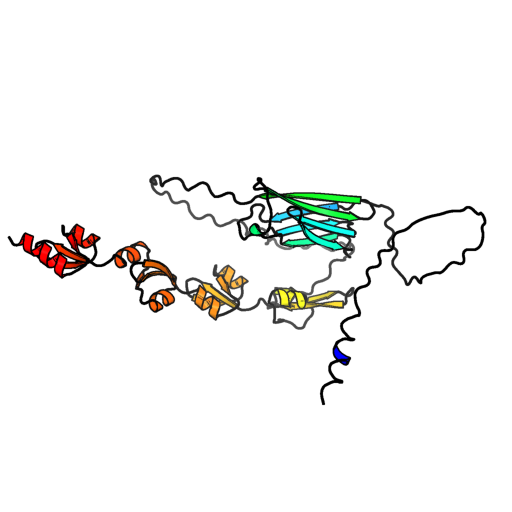A 1 181 ? -3.730 -19.885 -27.831 1.00 34.50 181 LEU A N 1
ATOM 1353 C CA . LEU A 1 181 ? -4.064 -20.583 -29.074 1.00 34.50 181 LEU A CA 1
ATOM 1354 C C . LEU A 1 181 ? -2.816 -21.262 -29.663 1.00 34.50 181 LEU A C 1
ATOM 1356 O O . LEU A 1 181 ? -1.707 -20.755 -29.477 1.00 34.50 181 LEU A O 1
ATOM 1360 N N . PRO A 1 182 ? -2.977 -22.419 -30.336 1.00 42.47 182 PRO A N 1
ATOM 1361 C CA . PRO A 1 182 ? -1.874 -23.244 -30.817 1.00 42.47 182 PRO A CA 1
ATOM 1362 C C . PRO A 1 182 ? -1.253 -22.678 -32.100 1.00 42.47 182 PRO A C 1
ATOM 1364 O O . PRO A 1 182 ? -1.948 -22.116 -32.944 1.00 42.47 182 PRO A O 1
ATOM 1367 N N . LEU A 1 183 ? 0.055 -22.901 -32.255 1.00 37.94 183 LEU A N 1
ATOM 1368 C CA . LEU A 1 183 ? 0.835 -22.641 -33.469 1.00 37.94 183 LEU A CA 1
ATOM 1369 C C . LEU A 1 183 ? 0.144 -23.198 -34.732 1.00 37.94 183 LEU A C 1
ATOM 1371 O O . LEU A 1 183 ? -0.055 -24.413 -34.813 1.00 37.94 183 LEU A O 1
ATOM 1375 N N . PRO A 1 184 ? -0.081 -22.379 -35.775 1.00 35.75 184 PRO A N 1
ATOM 1376 C CA . PRO A 1 184 ? -0.155 -22.870 -37.136 1.00 35.75 184 PRO A CA 1
ATOM 1377 C C . PRO A 1 184 ? 1.260 -22.948 -37.717 1.00 35.75 184 PRO A C 1
ATOM 1379 O O . PRO A 1 184 ? 2.010 -21.973 -37.758 1.00 35.75 184 PRO A O 1
ATOM 1382 N N . THR A 1 185 ? 1.623 -24.135 -38.185 1.00 49.09 185 THR A N 1
ATOM 1383 C CA . THR A 1 185 ? 2.799 -24.377 -39.019 1.00 49.09 185 THR A CA 1
ATOM 1384 C C . THR A 1 185 ? 2.534 -23.791 -40.406 1.00 49.09 185 THR A C 1
ATOM 1386 O O . THR A 1 185 ? 1.728 -24.343 -41.149 1.00 49.09 185 THR A O 1
ATOM 1389 N N . GLN A 1 186 ? 3.210 -22.700 -40.778 1.00 38.44 186 GLN A N 1
ATOM 1390 C CA . GLN A 1 186 ? 3.367 -22.292 -42.179 1.00 38.44 186 GLN A CA 1
ATOM 1391 C C . GLN A 1 186 ? 4.743 -21.653 -42.449 1.00 38.44 186 GLN A C 1
ATOM 1393 O O . GLN A 1 186 ? 5.374 -21.146 -41.521 1.00 38.44 186 GLN A O 1
ATOM 1398 N N . PRO A 1 187 ? 5.247 -21.766 -43.697 1.00 44.38 187 PRO A N 1
ATOM 1399 C CA . PRO A 1 187 ? 6.664 -21.654 -44.012 1.00 44.38 187 PRO A CA 1
ATOM 1400 C C . PRO A 1 187 ? 7.123 -20.223 -44.314 1.00 44.38 187 PRO A C 1
ATOM 1402 O O . PRO A 1 187 ? 6.342 -19.332 -44.635 1.00 44.38 187 PRO A O 1
ATOM 1405 N N . MET A 1 188 ? 8.444 -20.074 -44.211 1.00 45.03 188 MET A N 1
ATOM 1406 C CA . MET A 1 188 ? 9.262 -18.870 -44.334 1.00 45.03 188 MET A CA 1
ATOM 1407 C C . MET A 1 188 ? 8.789 -17.850 -45.380 1.00 45.03 188 MET A C 1
ATOM 1409 O O . MET A 1 188 ? 8.663 -18.155 -46.563 1.00 45.03 188 MET A O 1
ATOM 1413 N N . SER A 1 189 ? 8.672 -16.596 -44.939 1.00 34.59 189 SER A N 1
ATOM 1414 C CA . SER A 1 189 ? 8.816 -15.414 -45.788 1.00 34.59 189 SER A CA 1
ATOM 1415 C C . SER A 1 189 ? 9.927 -14.542 -45.219 1.00 34.59 189 SER A C 1
ATOM 1417 O O . SER A 1 189 ? 9.872 -14.072 -44.086 1.00 34.59 189 SER A O 1
ATOM 1419 N N . THR A 1 190 ? 10.980 -14.396 -46.013 1.00 48.47 190 THR A N 1
ATOM 1420 C CA . THR A 1 190 ? 12.164 -13.589 -45.741 1.00 48.47 190 THR A CA 1
ATOM 1421 C C . THR A 1 190 ? 11.853 -12.115 -45.972 1.00 48.47 190 THR A C 1
ATOM 1423 O O . THR A 1 190 ? 11.862 -11.647 -47.110 1.00 48.47 190 THR A O 1
ATOM 1426 N N . THR A 1 191 ? 11.634 -11.373 -44.893 1.00 37.75 191 THR A N 1
ATOM 1427 C CA . THR A 1 191 ? 11.687 -9.906 -44.890 1.00 37.75 191 THR A CA 1
ATOM 1428 C C . THR A 1 191 ? 12.466 -9.445 -43.664 1.00 37.75 191 THR A C 1
ATOM 1430 O O . THR A 1 191 ? 11.968 -9.523 -42.548 1.00 37.75 191 THR A O 1
ATOM 1433 N N . THR A 1 192 ? 13.714 -9.028 -43.909 1.00 43.44 192 THR A N 1
ATOM 1434 C CA . THR A 1 192 ? 14.553 -8.107 -43.112 1.00 43.44 192 THR A CA 1
ATOM 1435 C C . THR A 1 192 ? 14.275 -8.066 -41.605 1.00 43.44 192 THR A C 1
ATOM 1437 O O . THR A 1 192 ? 13.557 -7.202 -41.104 1.00 43.44 192 THR A O 1
ATOM 1440 N N . HIS A 1 193 ? 14.906 -9.014 -40.913 1.00 42.28 193 HIS A N 1
ATOM 1441 C CA . HIS A 1 193 ? 14.978 -9.166 -39.463 1.00 42.28 193 HIS A CA 1
ATOM 1442 C C . HIS A 1 193 ? 15.833 -8.048 -38.848 1.00 42.28 193 HIS A C 1
ATOM 1444 O O . HIS A 1 193 ? 17.021 -7.961 -39.138 1.00 42.28 193 HIS A O 1
ATOM 1450 N N . ASN A 1 194 ? 15.242 -7.228 -37.982 1.00 49.00 194 ASN A N 1
ATOM 1451 C CA . ASN A 1 194 ? 15.959 -6.440 -36.968 1.00 49.00 194 ASN A CA 1
ATOM 1452 C C . ASN A 1 194 ? 15.315 -6.660 -35.587 1.00 49.00 194 ASN A C 1
ATOM 1454 O O . ASN A 1 194 ? 15.356 -5.785 -34.726 1.00 49.00 194 ASN A O 1
ATOM 1458 N N . GLU A 1 195 ? 14.663 -7.807 -35.382 1.00 47.41 195 GLU A N 1
ATOM 1459 C CA . GLU A 1 195 ? 14.289 -8.238 -34.040 1.00 47.41 195 GLU A CA 1
ATOM 1460 C C . GLU A 1 195 ? 15.431 -9.111 -33.508 1.00 47.41 195 GLU A C 1
ATOM 1462 O O . GLU A 1 195 ? 15.818 -10.066 -34.192 1.00 47.41 195 GLU A O 1
ATOM 1467 N N . PRO A 1 196 ? 16.048 -8.745 -32.374 1.00 56.94 196 PRO A N 1
ATOM 1468 C CA . PRO A 1 196 ? 17.128 -9.530 -31.808 1.00 56.94 196 PRO A CA 1
ATOM 1469 C C . PRO A 1 196 ? 16.641 -10.922 -31.396 1.00 56.94 196 PRO A C 1
ATOM 1471 O O . PRO A 1 196 ? 15.660 -11.046 -30.666 1.00 56.94 196 PRO A O 1
ATOM 1474 N N . ASP A 1 197 ? 17.354 -11.964 -31.823 1.00 66.00 197 ASP A N 1
ATOM 1475 C CA . ASP A 1 197 ? 17.092 -13.334 -31.383 1.00 66.00 197 ASP A CA 1
ATOM 1476 C C . ASP A 1 197 ? 17.444 -13.476 -29.893 1.00 66.00 197 ASP A C 1
ATOM 1478 O O . ASP A 1 197 ? 18.612 -13.573 -29.506 1.00 66.00 197 ASP A O 1
ATOM 1482 N N . PHE A 1 198 ? 16.424 -13.478 -29.035 1.00 74.88 198 PHE A N 1
ATOM 1483 C CA . PHE A 1 198 ? 16.576 -13.835 -27.628 1.00 74.88 198 PHE A CA 1
ATOM 1484 C C . PHE A 1 198 ? 16.731 -15.354 -27.501 1.00 74.88 198 PHE A C 1
ATOM 1486 O O . PHE A 1 198 ? 15.863 -16.127 -27.917 1.00 74.88 198 PHE A O 1
ATOM 1493 N N . PHE A 1 199 ? 17.814 -15.800 -26.869 1.00 82.38 199 PHE A N 1
ATOM 1494 C CA . PHE A 1 199 ? 17.964 -17.195 -26.479 1.00 82.38 199 PHE A CA 1
ATOM 1495 C C . PHE A 1 199 ? 16.983 -17.512 -25.349 1.00 82.38 199 PHE A C 1
ATOM 1497 O O . PHE A 1 199 ? 16.852 -16.763 -24.377 1.00 82.38 199 PHE A O 1
ATOM 1504 N N . LYS A 1 200 ? 16.290 -18.650 -25.464 1.00 83.12 200 LYS A N 1
ATOM 1505 C CA . LYS A 1 200 ? 15.388 -19.116 -24.409 1.00 83.12 200 LYS A CA 1
ATOM 1506 C C . LYS A 1 200 ? 16.185 -19.410 -23.145 1.00 83.12 200 LYS A C 1
ATOM 1508 O O . LYS A 1 200 ? 17.128 -20.200 -23.168 1.00 83.12 200 LYS A O 1
ATOM 1513 N N . CYS A 1 201 ? 15.758 -18.808 -22.043 1.00 87.06 201 CYS A N 1
ATOM 1514 C CA . CYS A 1 201 ? 16.285 -19.141 -20.735 1.00 87.06 201 CYS A CA 1
ATOM 1515 C C . CYS A 1 201 ? 15.949 -20.598 -20.350 1.00 87.06 201 CYS A C 1
ATOM 1517 O O . CYS A 1 201 ? 14.937 -21.137 -20.814 1.00 87.06 201 CYS A O 1
ATOM 1519 N N . PRO A 1 202 ? 16.785 -21.256 -19.522 1.00 86.69 202 PRO A N 1
ATOM 1520 C CA . PRO A 1 202 ? 16.486 -22.591 -19.010 1.00 86.69 202 PRO A CA 1
ATOM 1521 C C . PRO A 1 202 ? 15.182 -22.605 -18.196 1.00 86.69 202 PRO A C 1
ATOM 1523 O O . PRO A 1 202 ? 14.722 -21.574 -17.724 1.00 86.69 202 PRO A O 1
ATOM 1526 N N . SER A 1 203 ? 14.578 -23.774 -17.985 1.00 78.88 203 SER A N 1
ATOM 1527 C CA . SER A 1 203 ? 13.238 -23.895 -17.378 1.00 78.88 203 SER A CA 1
ATOM 1528 C C . SER A 1 203 ? 13.108 -23.376 -15.938 1.00 78.88 203 SER A C 1
ATOM 1530 O O . SER A 1 203 ? 11.994 -23.178 -15.468 1.00 78.88 203 SER A O 1
ATOM 1532 N N . ASN A 1 204 ? 14.217 -23.173 -15.223 1.00 79.50 204 ASN A N 1
ATOM 1533 C CA . ASN A 1 204 ? 14.253 -22.565 -13.886 1.00 79.50 204 ASN A CA 1
ATOM 1534 C C . ASN A 1 204 ? 14.416 -21.030 -13.922 1.00 79.50 204 ASN A C 1
ATOM 1536 O O . ASN A 1 204 ? 14.572 -20.399 -12.878 1.00 79.50 204 ASN A O 1
ATOM 1540 N N . CYS A 1 205 ? 14.408 -20.440 -15.114 1.00 86.31 205 CYS A N 1
ATOM 1541 C CA . CYS A 1 205 ? 14.684 -19.042 -15.378 1.00 86.31 205 CYS A CA 1
ATOM 1542 C C . CYS A 1 205 ? 13.565 -18.440 -16.225 1.00 86.31 205 CYS A C 1
ATOM 1544 O O . CYS A 1 205 ? 13.380 -18.820 -17.380 1.00 86.31 205 CYS A O 1
ATOM 1546 N N . ASN A 1 206 ? 12.866 -17.445 -15.690 1.00 85.12 206 ASN A N 1
ATOM 1547 C CA . ASN A 1 206 ? 11.713 -16.862 -16.381 1.00 85.12 206 ASN A CA 1
ATOM 1548 C C . ASN A 1 206 ? 12.014 -15.489 -16.996 1.00 85.12 206 ASN A C 1
ATOM 1550 O O . ASN A 1 206 ? 11.212 -14.991 -17.782 1.00 85.12 206 ASN A O 1
ATOM 1554 N N . TYR A 1 207 ? 13.156 -14.878 -16.659 1.00 88.56 207 TYR A N 1
ATOM 1555 C CA . TYR A 1 207 ? 13.437 -13.484 -16.999 1.00 88.56 207 TYR A CA 1
ATOM 1556 C C . TYR A 1 207 ? 14.806 -13.331 -17.660 1.00 88.56 207 TYR A C 1
ATOM 1558 O O . TYR A 1 207 ? 15.809 -13.779 -17.112 1.00 88.56 207 TYR A O 1
ATOM 1566 N N . CYS A 1 208 ? 14.846 -12.666 -18.815 1.00 92.50 208 CYS A N 1
ATOM 1567 C CA . CYS A 1 208 ? 16.070 -12.238 -19.489 1.00 92.50 208 CYS A CA 1
ATOM 1568 C C . CYS A 1 208 ? 16.256 -10.737 -19.255 1.00 92.50 208 CYS A C 1
ATOM 1570 O O . CYS A 1 208 ? 15.525 -9.939 -19.838 1.00 92.50 208 CYS A O 1
ATOM 1572 N N . LEU A 1 209 ? 17.189 -10.353 -18.383 1.00 92.75 209 LEU A N 1
ATOM 1573 C CA . LEU A 1 209 ? 17.342 -8.967 -17.924 1.00 92.75 209 LEU A CA 1
ATOM 1574 C C . LEU A 1 209 ? 18.796 -8.494 -18.019 1.00 92.75 209 LEU A C 1
ATOM 1576 O O . LEU A 1 209 ? 19.744 -9.286 -17.958 1.00 92.75 209 LEU A O 1
ATOM 1580 N N . LYS A 1 210 ? 18.975 -7.174 -18.118 1.00 93.69 210 LYS A N 1
ATOM 1581 C CA . LYS A 1 210 ? 20.276 -6.526 -17.896 1.00 93.69 210 LYS A CA 1
ATOM 1582 C C . LYS A 1 210 ? 20.637 -6.564 -16.408 1.00 93.69 210 LYS A C 1
ATOM 1584 O O . LYS A 1 210 ? 19.730 -6.467 -15.586 1.00 93.69 210 LYS A O 1
ATOM 1589 N N . PRO A 1 211 ? 21.928 -6.616 -16.035 1.00 91.69 211 PRO A N 1
ATOM 1590 C CA . PRO A 1 211 ? 22.337 -6.624 -14.630 1.00 91.69 211 PRO A CA 1
ATOM 1591 C C . PRO A 1 211 ? 21.756 -5.479 -13.789 1.00 91.69 211 PRO A C 1
ATOM 1593 O O . PRO A 1 211 ? 21.247 -5.732 -12.702 1.00 91.69 211 PRO A O 1
ATOM 1596 N N . ASP A 1 212 ? 21.761 -4.249 -14.307 1.00 91.25 212 ASP A N 1
ATOM 1597 C CA . ASP A 1 212 ? 21.260 -3.079 -13.566 1.00 91.25 212 ASP A CA 1
ATOM 1598 C C . ASP A 1 212 ? 19.729 -3.092 -13.416 1.00 91.25 212 ASP A C 1
ATOM 1600 O O . ASP A 1 212 ? 19.183 -2.661 -12.403 1.00 91.25 212 ASP A O 1
ATOM 1604 N N . GLU A 1 213 ? 19.031 -3.624 -14.420 1.00 92.00 213 GLU A N 1
ATOM 1605 C CA . GLU A 1 213 ? 17.576 -3.803 -14.413 1.00 92.00 213 GLU A CA 1
ATOM 1606 C C . GLU A 1 213 ? 17.156 -4.939 -13.475 1.00 92.00 213 GLU A C 1
ATOM 1608 O O . GLU A 1 213 ? 16.210 -4.807 -12.706 1.00 92.00 213 GLU A O 1
ATOM 1613 N N . ALA A 1 214 ? 17.902 -6.042 -13.476 1.00 90.19 214 ALA A N 1
ATOM 1614 C CA . ALA A 1 214 ? 17.721 -7.124 -12.522 1.00 90.19 214 ALA A CA 1
ATOM 1615 C C . ALA A 1 214 ? 17.919 -6.619 -11.085 1.00 90.19 214 ALA A C 1
ATOM 1617 O O . ALA A 1 214 ? 17.073 -6.861 -10.225 1.00 90.19 214 ALA A O 1
ATOM 1618 N N . ALA A 1 215 ? 18.981 -5.847 -10.836 1.00 88.00 215 ALA A N 1
ATOM 1619 C CA . ALA A 1 215 ? 19.255 -5.268 -9.525 1.00 88.00 215 ALA A CA 1
ATOM 1620 C C . ALA A 1 215 ? 18.136 -4.322 -9.053 1.00 88.00 215 ALA A C 1
ATOM 1622 O O . ALA A 1 215 ? 17.720 -4.413 -7.898 1.00 88.00 215 ALA A O 1
ATOM 1623 N N . SER A 1 216 ? 17.608 -3.460 -9.930 1.00 86.12 216 SER A N 1
ATOM 1624 C CA . SER A 1 216 ? 16.521 -2.534 -9.573 1.00 86.12 216 SER A CA 1
ATOM 1625 C C . SER A 1 216 ? 15.197 -3.243 -9.267 1.00 86.12 216 SER A C 1
ATOM 1627 O O . SER A 1 216 ? 14.400 -2.745 -8.474 1.00 86.12 216 SER A O 1
ATOM 1629 N N . LEU A 1 217 ? 14.989 -4.428 -9.843 1.00 84.44 217 LEU A N 1
ATOM 1630 C CA . LEU A 1 217 ? 13.827 -5.283 -9.606 1.00 84.44 217 LEU A CA 1
ATOM 1631 C C . LEU A 1 217 ? 14.041 -6.318 -8.480 1.00 84.44 217 LEU A C 1
ATOM 1633 O O . LEU A 1 217 ? 13.146 -7.118 -8.211 1.00 84.44 217 LEU A O 1
ATOM 1637 N N . GLY A 1 218 ? 15.204 -6.320 -7.816 1.00 85.81 218 GLY A N 1
ATOM 1638 C CA . GLY A 1 218 ? 15.523 -7.240 -6.716 1.00 85.81 218 GLY A CA 1
ATOM 1639 C C . GLY A 1 218 ? 15.955 -8.648 -7.150 1.00 85.81 218 GLY A C 1
ATOM 1640 O O . GLY A 1 218 ? 16.063 -9.545 -6.315 1.00 85.81 218 GLY A O 1
ATOM 1641 N N . PHE A 1 219 ? 16.237 -8.859 -8.436 1.00 88.38 219 PHE A N 1
ATOM 1642 C CA . PHE A 1 219 ? 16.782 -10.105 -8.970 1.00 88.38 219 PHE A CA 1
ATOM 1643 C C . PHE A 1 219 ? 18.296 -10.146 -8.735 1.00 88.38 219 PHE A C 1
ATOM 1645 O O . PHE A 1 219 ? 19.097 -9.703 -9.557 1.00 88.38 219 PHE A O 1
ATOM 1652 N N . THR A 1 220 ? 18.701 -10.671 -7.581 1.00 81.25 220 THR A N 1
ATOM 1653 C CA . THR A 1 220 ? 20.117 -10.729 -7.176 1.00 81.25 220 THR A CA 1
ATOM 1654 C C . THR A 1 220 ? 20.831 -11.996 -7.639 1.00 81.25 220 THR A C 1
ATOM 1656 O O . THR A 1 220 ? 22.059 -12.011 -7.713 1.00 81.25 220 THR A O 1
ATOM 1659 N N . GLN A 1 221 ? 20.086 -13.050 -7.983 1.00 85.94 221 GLN A N 1
ATOM 1660 C CA . GLN A 1 221 ? 20.646 -14.340 -8.379 1.00 85.94 221 GLN A CA 1
ATOM 1661 C C . GLN A 1 221 ? 20.365 -14.643 -9.848 1.00 85.94 221 GLN A C 1
ATOM 1663 O O . GLN A 1 221 ? 19.216 -14.741 -10.284 1.00 85.94 221 GLN A O 1
ATOM 1668 N N . ARG A 1 222 ? 21.447 -14.818 -10.610 1.00 91.31 222 ARG A N 1
ATOM 1669 C CA . ARG A 1 222 ? 21.381 -15.421 -11.940 1.00 91.31 222 ARG A CA 1
ATOM 1670 C C . ARG A 1 222 ? 21.107 -16.905 -11.774 1.00 91.31 222 ARG A C 1
ATOM 1672 O O . ARG A 1 222 ? 21.733 -17.568 -10.954 1.00 91.31 222 ARG A O 1
ATOM 1679 N N . CYS A 1 223 ? 20.208 -17.426 -12.588 1.00 88.69 223 CYS A N 1
ATOM 1680 C CA . CYS A 1 223 ? 19.915 -18.856 -12.630 1.00 88.69 223 CYS A CA 1
ATOM 1681 C C . CYS A 1 223 ? 20.687 -19.565 -13.760 1.00 88.69 223 CYS A C 1
ATOM 1683 O O . CYS A 1 223 ? 20.699 -20.793 -13.822 1.00 88.69 223 CYS A O 1
ATOM 1685 N N . SER A 1 224 ? 21.355 -18.798 -14.635 1.00 88.12 224 SER A N 1
ATOM 1686 C CA . SER A 1 224 ? 22.310 -19.287 -15.632 1.00 88.12 224 SER A CA 1
ATOM 1687 C C . SER A 1 224 ? 23.391 -18.242 -15.918 1.00 88.12 224 SER A C 1
ATOM 1689 O O . SER A 1 224 ? 23.105 -17.047 -15.993 1.00 88.12 224 SER A O 1
ATOM 1691 N N . GLU A 1 225 ? 24.624 -18.703 -16.138 1.00 87.12 225 GLU A N 1
ATOM 1692 C CA . GLU A 1 225 ? 25.729 -17.871 -16.642 1.00 87.12 225 GLU A CA 1
ATOM 1693 C C . GLU A 1 225 ? 25.677 -17.682 -18.168 1.00 87.12 225 GLU A C 1
ATOM 1695 O O . GLU A 1 225 ? 26.445 -16.901 -18.732 1.00 87.12 225 GLU A O 1
ATOM 1700 N N . GLN A 1 226 ? 24.773 -18.385 -18.860 1.00 87.69 226 GLN A N 1
ATOM 1701 C CA . GLN A 1 226 ? 24.566 -18.201 -20.293 1.00 87.69 226 GLN A CA 1
ATOM 1702 C C . GLN A 1 226 ? 23.835 -16.886 -20.573 1.00 87.69 226 GLN A C 1
ATOM 1704 O O . GLN A 1 226 ? 22.883 -16.512 -19.884 1.00 87.69 226 GLN A O 1
ATOM 1709 N N . LEU A 1 227 ? 24.284 -16.199 -21.623 1.00 90.00 227 LEU A N 1
ATOM 1710 C CA . LEU A 1 227 ? 23.636 -14.991 -22.113 1.00 90.00 227 LEU A CA 1
ATOM 1711 C C . LEU A 1 227 ? 22.303 -15.364 -22.757 1.00 90.00 227 LEU A C 1
ATOM 1713 O O . LEU A 1 227 ? 22.264 -16.179 -23.676 1.00 90.00 227 LEU A O 1
ATOM 1717 N N . CYS A 1 228 ? 21.226 -14.734 -22.304 1.00 91.94 228 CYS A N 1
ATOM 1718 C CA . CYS A 1 228 ? 19.943 -14.818 -22.997 1.00 91.94 228 CYS A CA 1
ATOM 1719 C C . CYS A 1 228 ? 19.872 -13.837 -24.167 1.00 91.94 228 CYS A C 1
ATOM 1721 O O . CYS A 1 228 ? 19.131 -14.058 -25.118 1.00 91.94 228 CYS A O 1
ATOM 1723 N N . TYR A 1 229 ? 20.665 -12.763 -24.116 1.00 90.88 229 TYR A N 1
ATOM 1724 C CA . TYR A 1 229 ? 20.800 -11.820 -25.213 1.00 90.88 229 TYR A CA 1
ATOM 1725 C C . TYR A 1 229 ? 22.139 -11.071 -25.149 1.00 90.88 229 TYR A C 1
ATOM 1727 O O . TYR A 1 229 ? 22.669 -10.773 -24.072 1.00 90.88 229 TYR A O 1
ATOM 1735 N N . TYR A 1 230 ? 22.688 -10.772 -26.324 1.00 87.44 230 TYR A N 1
ATOM 1736 C CA . TYR A 1 230 ? 23.878 -9.950 -26.499 1.00 87.44 230 TYR A CA 1
ATOM 1737 C C . TYR A 1 230 ? 23.607 -8.909 -27.580 1.00 87.44 230 TYR A C 1
ATOM 1739 O O . TYR A 1 230 ? 23.312 -9.258 -28.720 1.00 87.44 230 TYR A O 1
ATOM 1747 N N . SER A 1 231 ? 23.726 -7.638 -27.210 1.00 85.06 231 SER A N 1
ATOM 1748 C CA . SER A 1 231 ? 23.571 -6.515 -28.126 1.00 85.06 231 SER A CA 1
ATOM 1749 C C . SER A 1 231 ? 24.946 -6.118 -28.674 1.00 85.06 231 SER A C 1
ATOM 1751 O O . SER A 1 231 ? 25.757 -5.576 -27.913 1.00 85.06 231 SER A O 1
ATOM 1753 N N . PRO A 1 232 ? 25.246 -6.377 -29.959 1.00 81.19 232 PRO A N 1
ATOM 1754 C CA . PRO A 1 232 ? 26.547 -6.049 -30.540 1.00 81.19 232 PRO A CA 1
ATOM 1755 C C . PRO A 1 232 ? 26.792 -4.534 -30.617 1.00 81.19 232 PRO A C 1
ATOM 1757 O O . PRO A 1 232 ? 27.930 -4.102 -30.446 1.00 81.19 232 PRO A O 1
ATOM 1760 N N . ASP A 1 233 ? 25.739 -3.727 -30.778 1.00 82.94 233 ASP A N 1
ATOM 1761 C CA . ASP A 1 233 ? 25.835 -2.275 -31.009 1.00 82.94 233 ASP A CA 1
ATOM 1762 C C . ASP A 1 233 ? 26.422 -1.498 -29.824 1.00 82.94 233 ASP A C 1
ATOM 1764 O O . ASP A 1 233 ? 27.078 -0.473 -29.986 1.00 82.94 233 ASP A O 1
ATOM 1768 N N . ASN A 1 234 ? 26.180 -1.981 -28.609 1.00 84.75 234 ASN A N 1
ATOM 1769 C CA . ASN A 1 234 ? 26.595 -1.327 -27.367 1.00 84.75 234 ASN A CA 1
ATOM 1770 C C . ASN A 1 234 ? 27.252 -2.301 -26.381 1.00 84.75 234 ASN A C 1
ATOM 1772 O O . ASN A 1 234 ? 27.410 -1.983 -25.203 1.00 84.75 234 ASN A O 1
ATOM 1776 N N . GLN A 1 235 ? 27.604 -3.496 -26.862 1.00 87.00 235 GLN A N 1
ATOM 1777 C CA . GLN A 1 235 ? 28.209 -4.582 -26.093 1.00 87.00 235 GLN A CA 1
ATOM 1778 C C . GLN A 1 235 ? 27.426 -4.971 -24.822 1.00 87.00 235 GLN A C 1
ATOM 1780 O O . GLN A 1 235 ? 28.003 -5.526 -23.881 1.00 87.00 235 GLN A O 1
ATOM 1785 N N . GLN A 1 236 ? 26.114 -4.703 -24.769 1.00 88.75 236 GLN A N 1
ATOM 1786 C CA . GLN A 1 236 ? 25.294 -5.030 -23.603 1.00 88.75 236 GLN A CA 1
ATOM 1787 C C . GLN A 1 236 ? 25.032 -6.531 -23.512 1.00 88.75 236 GLN A C 1
ATOM 1789 O O . GLN A 1 236 ? 24.654 -7.188 -24.482 1.00 88.75 236 GLN A O 1
ATOM 1794 N N . LYS A 1 237 ? 25.184 -7.058 -22.298 1.00 92.31 237 LYS A N 1
ATOM 1795 C CA . LYS A 1 237 ? 24.992 -8.468 -21.957 1.00 92.31 237 LYS A CA 1
ATOM 1796 C C . LYS A 1 237 ? 23.770 -8.625 -21.065 1.00 92.31 237 LYS A C 1
ATOM 1798 O O . LYS A 1 237 ? 23.643 -7.911 -20.072 1.00 92.31 237 LYS A O 1
ATOM 1803 N N . TRP A 1 238 ? 22.905 -9.566 -21.416 1.00 93.81 238 TRP A N 1
ATOM 1804 C CA . TRP A 1 238 ? 21.687 -9.885 -20.683 1.00 93.81 238 TRP A CA 1
ATOM 1805 C C . TRP A 1 238 ? 21.765 -11.332 -20.213 1.00 93.81 238 TRP A C 1
ATOM 1807 O O . TRP A 1 238 ? 22.246 -12.203 -20.943 1.00 93.81 238 TRP A O 1
ATOM 1817 N N . TYR A 1 239 ? 21.284 -11.586 -19.004 1.00 94.31 239 TYR A N 1
ATOM 1818 C CA . TYR A 1 239 ? 21.376 -12.892 -18.358 1.00 94.31 239 TYR A CA 1
ATOM 1819 C C . TYR A 1 239 ? 20.000 -13.385 -17.934 1.00 94.31 239 TYR A C 1
ATOM 1821 O O . TYR A 1 239 ? 19.052 -12.608 -17.801 1.00 94.31 239 TYR A O 1
ATOM 1829 N N . CYS A 1 240 ? 19.915 -14.689 -17.706 1.00 93.81 240 CYS A N 1
ATOM 1830 C CA . CYS A 1 240 ? 18.726 -15.318 -17.164 1.00 93.81 240 CYS A CA 1
ATOM 1831 C C . CYS A 1 240 ? 18.680 -15.193 -15.635 1.00 93.81 240 CYS A C 1
ATOM 1833 O O . CYS A 1 240 ? 19.638 -15.554 -14.943 1.00 93.81 240 CYS A O 1
ATOM 1835 N N . TYR A 1 241 ? 17.538 -14.754 -15.111 1.00 91.56 241 TYR A N 1
ATOM 1836 C CA . TYR A 1 241 ? 17.261 -14.624 -13.683 1.00 91.56 241 TYR A CA 1
ATOM 1837 C C . TYR A 1 241 ? 16.027 -15.439 -13.274 1.00 91.56 241 TYR A C 1
ATOM 1839 O O . TYR A 1 241 ? 15.068 -15.597 -14.041 1.00 91.56 241 TYR A O 1
ATOM 1847 N N . SER A 1 242 ? 16.060 -15.958 -12.048 1.00 89.56 242 SER A N 1
ATOM 1848 C CA . SER A 1 242 ? 14.917 -16.577 -11.377 1.00 89.56 242 SER A CA 1
ATOM 1849 C C . SER A 1 242 ? 14.219 -15.546 -10.499 1.00 89.56 242 SER A C 1
ATOM 1851 O O . SER A 1 242 ? 14.865 -14.654 -9.954 1.00 89.56 242 SER A O 1
ATOM 1853 N N . GLU A 1 243 ? 12.901 -15.667 -10.355 1.00 86.44 243 GLU A N 1
ATOM 1854 C CA . GLU A 1 243 ? 12.136 -14.796 -9.461 1.00 86.44 243 GLU A CA 1
ATOM 1855 C C . GLU A 1 243 ? 12.706 -14.860 -8.035 1.00 86.44 243 GLU A C 1
ATOM 1857 O O . GLU A 1 243 ? 12.992 -15.964 -7.560 1.00 86.44 243 GLU A O 1
ATOM 1862 N N . PRO A 1 244 ? 12.903 -13.716 -7.355 1.00 86.12 244 PRO A N 1
ATOM 1863 C CA . PRO A 1 244 ? 13.421 -13.728 -6.000 1.00 86.12 244 PRO A CA 1
ATOM 1864 C C . PRO A 1 244 ? 12.471 -14.494 -5.078 1.00 86.12 244 PRO A C 1
ATOM 1866 O O . PRO A 1 244 ? 11.248 -14.311 -5.101 1.00 86.12 244 PRO A O 1
ATOM 1869 N N . GLU A 1 245 ? 13.052 -15.354 -4.248 1.00 89.50 245 GLU A N 1
ATOM 1870 C CA . GLU A 1 245 ? 12.319 -15.988 -3.165 1.00 89.50 245 GLU A CA 1
ATOM 1871 C C . GLU A 1 245 ? 11.980 -14.950 -2.091 1.00 89.50 245 GLU A C 1
ATOM 1873 O O . GLU A 1 245 ? 12.753 -14.035 -1.805 1.00 89.50 245 GLU A O 1
ATOM 1878 N N . GLY A 1 246 ? 10.806 -15.098 -1.488 1.00 93.69 246 GLY A N 1
ATOM 1879 C CA . GLY A 1 246 ? 10.380 -14.289 -0.358 1.00 93.69 246 GLY A CA 1
ATOM 1880 C C . GLY A 1 246 ? 9.360 -15.039 0.477 1.00 93.69 246 GLY A C 1
ATOM 1881 O O . GLY A 1 246 ? 9.337 -16.270 0.505 1.00 93.69 246 GLY A O 1
ATOM 1882 N N . TRP A 1 247 ? 8.513 -14.291 1.166 1.00 97.19 247 TRP A N 1
ATOM 1883 C CA . TRP A 1 247 ? 7.601 -14.827 2.163 1.00 97.19 247 TRP A CA 1
ATOM 1884 C C . TRP A 1 247 ? 6.175 -14.417 1.842 1.00 97.19 247 TRP A C 1
ATOM 1886 O O . TRP A 1 247 ? 5.863 -13.236 1.742 1.00 97.19 247 TRP A O 1
ATOM 1896 N N . CYS A 1 248 ? 5.307 -15.406 1.686 1.00 97.38 248 CYS A N 1
ATOM 1897 C CA . CYS A 1 248 ? 3.894 -15.213 1.433 1.00 97.38 248 CYS A CA 1
ATOM 1898 C C . CYS A 1 248 ? 3.103 -15.357 2.725 1.00 97.38 248 CYS A C 1
ATOM 1900 O O . CYS A 1 248 ? 3.168 -16.407 3.370 1.00 97.38 248 CYS A O 1
ATOM 1902 N N . CYS A 1 249 ? 2.336 -14.331 3.076 1.00 97.00 249 CYS A N 1
ATOM 1903 C CA . CYS A 1 249 ? 1.299 -14.429 4.085 1.00 97.00 249 CYS A CA 1
ATOM 1904 C C . CYS A 1 249 ? -0.023 -14.844 3.443 1.00 97.00 249 CYS A C 1
ATOM 1906 O O . CYS A 1 249 ? -0.557 -14.143 2.584 1.00 97.00 249 CYS A O 1
ATOM 1908 N N . LYS A 1 250 ? -0.591 -15.954 3.906 1.00 95.19 250 LYS A N 1
ATOM 1909 C CA . LYS A 1 250 ? -1.940 -16.376 3.538 1.00 95.19 250 LYS A CA 1
ATOM 1910 C C . LYS A 1 250 ? -2.621 -17.028 4.729 1.00 95.19 250 LYS A C 1
ATOM 1912 O O . LYS A 1 250 ? -2.052 -17.924 5.344 1.00 95.19 250 LYS A O 1
ATOM 1917 N N . ASP A 1 251 ? -3.839 -16.595 5.045 1.00 91.19 251 ASP A N 1
ATOM 1918 C CA . ASP A 1 251 ? -4.668 -17.181 6.109 1.00 91.19 251 ASP A CA 1
ATOM 1919 C C . ASP A 1 251 ? -3.924 -17.302 7.457 1.00 91.19 251 ASP A C 1
ATOM 1921 O O . ASP A 1 251 ? -3.983 -18.328 8.138 1.00 91.19 251 ASP A O 1
ATOM 1925 N N . ASN A 1 252 ? -3.192 -16.243 7.830 1.00 90.31 252 ASN A N 1
ATOM 1926 C CA . ASN A 1 252 ? -2.339 -16.168 9.027 1.00 90.31 252 ASN A CA 1
ATOM 1927 C C . ASN A 1 252 ? -1.189 -17.195 9.063 1.00 90.31 252 ASN A C 1
ATOM 1929 O O . ASN A 1 252 ? -0.680 -17.543 10.131 1.00 90.31 252 ASN A O 1
ATOM 1933 N N . LYS A 1 253 ? -0.777 -17.711 7.902 1.00 93.25 253 LYS A N 1
ATOM 1934 C CA . LYS A 1 253 ? 0.385 -18.587 7.743 1.00 93.25 253 LYS A CA 1
ATOM 1935 C C . LYS A 1 253 ? 1.402 -17.932 6.829 1.00 93.25 253 LYS A C 1
ATOM 1937 O O . LYS A 1 253 ? 1.064 -17.437 5.757 1.00 93.25 253 LYS A O 1
ATOM 1942 N N . VAL A 1 254 ? 2.658 -17.984 7.254 1.00 96.00 254 VAL A N 1
ATOM 1943 C CA . VAL A 1 254 ? 3.796 -17.506 6.473 1.00 96.00 254 VAL A CA 1
ATOM 1944 C C . VAL A 1 254 ? 4.500 -18.704 5.852 1.00 96.00 254 VAL A C 1
ATOM 1946 O O . VAL A 1 254 ? 4.921 -19.612 6.567 1.00 96.00 254 VAL A O 1
ATOM 1949 N N . ILE A 1 255 ? 4.627 -18.704 4.528 1.00 96.25 255 ILE A N 1
ATOM 1950 C CA . ILE A 1 255 ? 5.348 -19.727 3.760 1.00 96.25 255 ILE A CA 1
ATOM 1951 C C . ILE A 1 255 ? 6.382 -19.066 2.852 1.00 96.25 255 ILE A C 1
ATOM 1953 O O . ILE A 1 255 ? 6.203 -17.923 2.438 1.00 96.25 255 ILE A O 1
ATOM 1957 N N . GLN A 1 256 ? 7.458 -19.774 2.523 1.00 96.00 256 GLN A N 1
ATOM 1958 C CA . GLN A 1 256 ? 8.419 -19.304 1.529 1.00 96.00 256 GLN A CA 1
ATOM 1959 C C . GLN A 1 256 ? 7.845 -19.534 0.128 1.00 96.00 256 GLN A C 1
ATOM 1961 O O . GLN A 1 256 ? 7.424 -20.644 -0.195 1.00 96.00 256 GLN A O 1
ATOM 1966 N N . ALA A 1 257 ? 7.777 -18.480 -0.679 1.00 94.38 257 ALA A N 1
ATOM 1967 C CA . ALA A 1 257 ? 7.246 -18.533 -2.036 1.00 94.38 257 ALA A CA 1
ATOM 1968 C C . ALA A 1 257 ? 7.789 -17.370 -2.875 1.00 94.38 257 ALA A C 1
ATOM 1970 O O . ALA A 1 257 ? 8.171 -16.319 -2.349 1.00 94.38 257 ALA A O 1
ATOM 1971 N N . THR A 1 258 ? 7.780 -17.531 -4.197 1.00 92.12 258 THR A N 1
ATOM 1972 C CA . THR A 1 258 ? 8.024 -16.406 -5.103 1.00 92.12 258 THR A CA 1
ATOM 1973 C C . THR A 1 258 ? 6.819 -15.462 -5.115 1.00 92.12 258 THR A C 1
ATOM 1975 O O . THR A 1 258 ? 5.721 -15.816 -4.667 1.00 92.12 258 THR A O 1
ATOM 1978 N N . LYS A 1 259 ? 7.002 -14.244 -5.630 1.00 90.88 259 LYS A N 1
ATOM 1979 C CA . LYS A 1 259 ? 5.922 -13.252 -5.709 1.00 90.88 259 LYS A CA 1
ATOM 1980 C C . LYS A 1 259 ? 4.754 -13.750 -6.565 1.00 90.88 259 LYS A C 1
ATOM 1982 O O . LYS A 1 259 ? 3.602 -13.633 -6.150 1.00 90.88 259 LYS A O 1
ATOM 1987 N N . THR A 1 260 ? 5.043 -14.370 -7.707 1.00 89.25 260 THR A N 1
ATOM 1988 C CA . THR A 1 260 ? 4.034 -14.967 -8.592 1.00 89.25 260 THR A CA 1
ATOM 1989 C C . THR A 1 2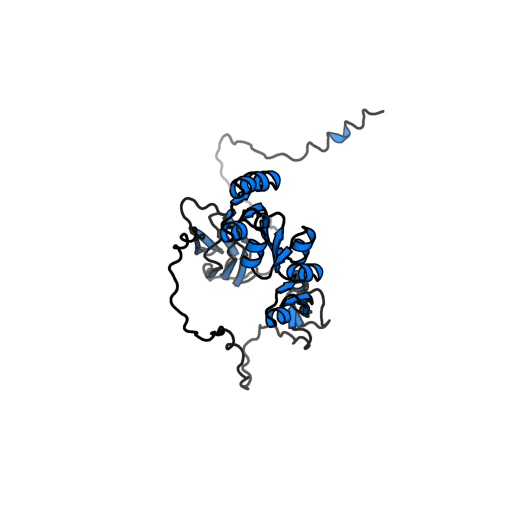60 ? 3.281 -16.110 -7.911 1.00 89.25 260 THR A C 1
ATOM 1991 O O . THR A 1 260 ? 2.052 -16.167 -7.983 1.00 89.25 260 THR A O 1
ATOM 1994 N N . GLU A 1 261 ? 3.987 -16.995 -7.203 1.00 92.75 261 GLU A N 1
ATOM 1995 C CA . GLU A 1 261 ? 3.351 -18.100 -6.482 1.00 92.75 261 GLU A CA 1
ATOM 1996 C C . GLU A 1 261 ? 2.467 -17.593 -5.334 1.00 92.75 261 GLU A C 1
ATOM 1998 O O . GLU A 1 261 ? 1.330 -18.036 -5.178 1.00 92.75 261 GLU A O 1
ATOM 2003 N N . CYS A 1 262 ? 2.931 -16.594 -4.581 1.00 95.75 262 CYS A N 1
ATOM 2004 C CA . CYS A 1 262 ? 2.135 -15.978 -3.524 1.00 95.75 262 CYS A CA 1
ATOM 2005 C C . CYS A 1 262 ? 0.854 -15.320 -4.056 1.00 95.75 262 CYS A C 1
ATOM 2007 O O . CYS A 1 262 ? -0.234 -15.532 -3.514 1.00 95.75 262 CYS A O 1
ATOM 2009 N N . ALA A 1 263 ? 0.958 -14.595 -5.173 1.00 92.56 263 ALA A N 1
ATOM 2010 C CA . ALA A 1 263 ? -0.195 -14.004 -5.843 1.00 92.56 263 ALA A CA 1
ATOM 2011 C C . ALA A 1 263 ? -1.190 -15.075 -6.324 1.00 92.56 263 ALA A C 1
ATOM 2013 O O . ALA A 1 263 ? -2.401 -14.892 -6.206 1.00 92.56 263 ALA A O 1
ATOM 2014 N N . ARG A 1 264 ? -0.705 -16.231 -6.805 1.00 94.00 264 ARG A N 1
ATOM 2015 C CA . ARG A 1 264 ? -1.550 -17.375 -7.193 1.00 94.00 264 ARG A CA 1
ATOM 2016 C C . ARG A 1 264 ? -2.318 -17.960 -6.005 1.00 94.00 264 ARG A C 1
ATOM 2018 O O . ARG A 1 264 ? -3.462 -18.379 -6.171 1.00 94.00 264 ARG A O 1
ATOM 2025 N N . LEU A 1 265 ? -1.710 -17.970 -4.820 1.00 94.25 265 LEU A N 1
ATOM 2026 C CA . LEU A 1 265 ? -2.360 -18.357 -3.563 1.00 94.25 265 LEU A CA 1
ATOM 2027 C C . LEU A 1 265 ? -3.311 -17.262 -3.031 1.00 94.25 265 LEU A C 1
ATOM 2029 O O . LEU A 1 265 ? -4.103 -17.507 -2.116 1.00 94.25 265 LEU A O 1
ATOM 2033 N N . GLY A 1 266 ? -3.270 -16.060 -3.613 1.00 94.50 266 GLY A N 1
ATOM 2034 C CA . GLY A 1 266 ? -4.016 -14.886 -3.164 1.00 94.50 266 GLY A CA 1
ATOM 2035 C C . GLY A 1 266 ? -3.557 -14.405 -1.790 1.00 94.50 266 GLY A C 1
ATOM 2036 O O . GLY A 1 266 ? -4.406 -14.080 -0.958 1.00 94.50 266 GLY A O 1
ATOM 2037 N N . GLY A 1 267 ? -2.258 -14.511 -1.514 1.00 95.44 267 GLY A N 1
ATOM 2038 C CA . GLY A 1 267 ? -1.624 -13.987 -0.310 1.00 95.44 267 GLY A CA 1
ATOM 2039 C C . GLY A 1 267 ? -0.851 -12.701 -0.585 1.00 95.44 267 GLY A C 1
ATOM 2040 O O . GLY A 1 267 ? -0.693 -12.289 -1.736 1.00 95.44 267 GLY A O 1
ATOM 2041 N N . ASP A 1 268 ? -0.333 -12.111 0.486 1.00 94.81 268 ASP A N 1
ATOM 2042 C CA . ASP A 1 268 ? 0.502 -10.915 0.441 1.00 94.81 268 ASP A CA 1
ATOM 2043 C C . ASP A 1 268 ? 1.978 -11.312 0.510 1.00 94.81 268 ASP A C 1
ATOM 2045 O O . ASP A 1 268 ? 2.401 -12.048 1.408 1.00 94.81 268 ASP A O 1
ATOM 2049 N N . TRP A 1 269 ? 2.767 -10.865 -0.469 1.00 95.94 269 TRP A N 1
ATOM 2050 C CA . TRP A 1 269 ? 4.185 -11.208 -0.572 1.00 95.94 269 TRP A CA 1
ATOM 2051 C C . TRP A 1 269 ? 5.065 -10.141 0.076 1.00 95.94 269 TRP A C 1
ATOM 2053 O O . TRP A 1 269 ? 4.892 -8.948 -0.171 1.00 95.94 269 TRP A O 1
ATOM 2063 N N . TYR A 1 270 ? 6.074 -10.589 0.816 1.00 95.50 270 TYR A N 1
ATOM 2064 C CA . TYR A 1 270 ? 7.067 -9.751 1.474 1.00 95.50 270 TYR A CA 1
ATOM 2065 C C . TYR A 1 270 ? 8.474 -10.253 1.154 1.00 95.50 270 TYR A C 1
ATOM 2067 O O . TYR A 1 270 ? 8.737 -11.458 1.145 1.00 95.50 270 TYR A O 1
ATOM 2075 N N . ALA A 1 271 ? 9.412 -9.326 0.967 1.00 91.19 271 ALA A N 1
ATOM 2076 C CA . ALA A 1 271 ? 10.817 -9.670 0.746 1.00 91.19 271 ALA A CA 1
ATOM 2077 C C . ALA A 1 271 ? 11.495 -10.214 2.018 1.00 91.19 271 ALA A C 1
ATOM 2079 O O . ALA A 1 271 ? 12.463 -10.965 1.941 1.00 91.19 271 ALA A O 1
ATOM 2080 N N . ASN A 1 272 ? 10.986 -9.844 3.198 1.00 92.75 272 ASN A N 1
ATOM 2081 C CA . ASN A 1 272 ? 11.585 -10.160 4.490 1.00 92.75 272 ASN A CA 1
ATOM 2082 C C . ASN A 1 272 ? 10.664 -11.038 5.351 1.00 92.75 272 ASN A C 1
ATOM 2084 O O . ASN A 1 272 ? 9.492 -10.715 5.553 1.00 92.75 272 ASN A O 1
ATOM 2088 N N . GLN A 1 273 ? 11.217 -12.102 5.946 1.00 93.69 273 GLN A N 1
ATOM 2089 C CA . GLN A 1 273 ? 10.463 -13.022 6.805 1.00 93.69 273 GLN A CA 1
ATOM 2090 C C . GLN A 1 273 ? 9.848 -12.310 8.006 1.00 93.69 273 GLN A C 1
ATOM 2092 O O . GLN A 1 273 ? 8.692 -12.543 8.343 1.00 93.69 273 GLN A O 1
ATOM 2097 N N . ALA A 1 274 ? 10.618 -11.440 8.665 1.00 91.38 274 ALA A N 1
ATOM 2098 C CA . ALA A 1 274 ? 10.160 -10.765 9.875 1.00 91.38 274 ALA A CA 1
ATOM 2099 C C . ALA A 1 274 ? 8.985 -9.816 9.592 1.00 91.38 274 ALA A C 1
ATOM 2101 O O . ALA A 1 274 ? 8.094 -9.662 10.426 1.00 91.38 274 ALA A O 1
ATOM 2102 N N . GLU A 1 275 ? 8.973 -9.203 8.409 1.00 91.69 275 GLU A N 1
ATOM 2103 C CA . GLU A 1 275 ? 7.872 -8.364 7.947 1.00 91.69 275 GLU A CA 1
ATOM 2104 C C . GLU A 1 275 ? 6.634 -9.206 7.635 1.00 91.69 275 GLU A C 1
ATOM 2106 O O . GLU A 1 275 ? 5.564 -8.913 8.165 1.00 91.69 275 GLU A O 1
ATOM 2111 N N . ALA A 1 276 ? 6.800 -10.311 6.897 1.00 94.50 276 ALA A N 1
ATOM 2112 C CA . ALA A 1 276 ? 5.717 -11.257 6.640 1.00 94.50 276 ALA A CA 1
ATOM 2113 C C . ALA A 1 276 ? 5.099 -11.771 7.942 1.00 94.50 276 ALA A C 1
ATOM 2115 O O . ALA A 1 276 ? 3.888 -11.743 8.100 1.00 94.50 276 ALA A O 1
ATOM 2116 N N . VAL A 1 277 ? 5.914 -12.194 8.911 1.00 91.94 277 VAL A N 1
ATOM 2117 C CA . VAL A 1 277 ? 5.438 -12.697 10.212 1.00 91.94 277 VAL A CA 1
ATOM 2118 C C . VAL A 1 277 ? 4.672 -11.636 10.993 1.00 91.94 277 VAL A C 1
ATOM 2120 O O . VAL A 1 277 ? 3.714 -11.979 11.684 1.00 91.94 277 VAL A O 1
ATOM 2123 N N . ARG A 1 278 ? 5.073 -10.365 10.894 1.00 88.06 278 ARG A N 1
ATOM 2124 C CA . ARG A 1 278 ? 4.378 -9.251 11.546 1.00 88.06 278 ARG A CA 1
ATOM 2125 C C . ARG A 1 278 ? 3.042 -8.954 10.874 1.00 88.06 278 ARG A C 1
ATOM 2127 O O . ARG A 1 278 ? 2.047 -8.793 11.57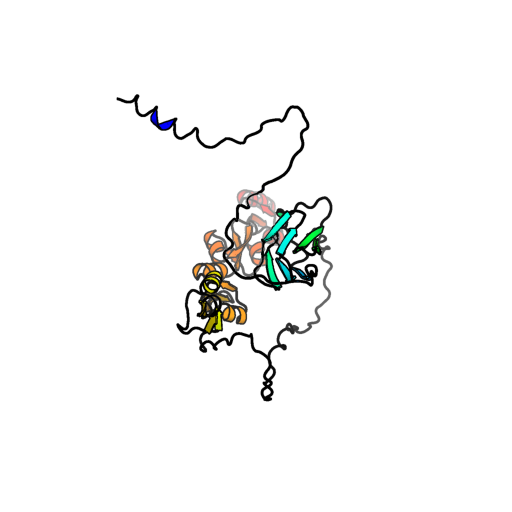0 1.00 88.06 278 ARG A O 1
ATOM 2134 N N . ALA A 1 279 ? 3.021 -8.891 9.548 1.00 88.19 279 ALA A N 1
ATOM 2135 C CA . ALA A 1 279 ? 1.812 -8.596 8.790 1.00 88.19 279 ALA A CA 1
ATOM 2136 C C . ALA A 1 279 ? 0.810 -9.763 8.808 1.00 88.19 279 ALA A C 1
ATOM 2138 O O . ALA A 1 279 ? -0.394 -9.543 8.821 1.00 88.19 279 ALA A O 1
ATOM 2139 N N . CYS A 1 280 ? 1.303 -11.000 8.891 1.00 93.50 280 CYS A N 1
ATOM 2140 C CA . CYS A 1 280 ? 0.489 -12.214 8.919 1.00 93.50 280 CYS A CA 1
ATOM 2141 C C . CYS A 1 280 ? -0.039 -12.594 10.305 1.00 93.50 280 CYS A C 1
ATOM 2143 O O . CYS A 1 280 ? -0.521 -13.711 10.502 1.00 93.50 280 CYS A O 1
ATOM 2145 N N . GLN A 1 281 ? 0.101 -11.709 11.293 1.00 90.12 281 GLN A N 1
ATOM 2146 C CA . GLN A 1 281 ? -0.470 -11.939 12.612 1.00 90.12 281 GLN A CA 1
ATOM 2147 C C . GLN A 1 281 ? -2.001 -11.946 12.518 1.00 90.12 281 GLN A C 1
ATOM 2149 O O . GLN A 1 281 ? -2.575 -11.068 11.869 1.00 90.12 281 GLN A O 1
ATOM 2154 N N . PRO A 1 282 ? -2.685 -12.865 13.219 1.00 89.06 282 PRO A N 1
ATOM 2155 C CA . PRO A 1 282 ? -4.132 -12.813 13.316 1.00 89.06 282 PRO A CA 1
ATOM 2156 C C . PRO A 1 282 ? -4.557 -11.491 13.960 1.00 89.06 282 PRO A C 1
ATOM 2158 O O . PRO A 1 282 ? -4.167 -11.163 15.085 1.00 89.06 282 PRO A O 1
ATOM 2161 N N . MET A 1 283 ? -5.362 -10.728 13.226 1.00 90.88 283 MET A N 1
ATOM 2162 C CA . MET A 1 283 ? -5.999 -9.516 13.729 1.00 90.88 283 MET A CA 1
ATOM 2163 C C . MET A 1 283 ? -7.186 -9.891 14.609 1.00 90.88 283 MET A C 1
ATOM 2165 O O . MET A 1 283 ? -7.933 -10.823 14.306 1.00 90.88 283 MET A O 1
ATOM 2169 N N . CYS A 1 284 ? -7.407 -9.132 15.676 1.00 94.50 284 CYS A N 1
ATOM 2170 C CA . CYS A 1 284 ? -8.593 -9.289 16.501 1.00 94.50 284 CYS A CA 1
ATOM 2171 C C . CYS A 1 284 ? -9.097 -7.967 17.055 1.00 94.50 284 CYS A C 1
ATOM 2173 O O . CYS A 1 284 ? -8.418 -6.943 17.012 1.00 94.50 284 CYS A O 1
ATOM 2175 N N . TRP A 1 285 ? -10.311 -8.002 17.598 1.00 97.19 285 TRP A N 1
ATOM 2176 C CA . TRP A 1 285 ? -10.869 -6.887 18.342 1.00 97.19 285 TRP A CA 1
ATOM 2177 C C . TRP A 1 285 ? -10.349 -6.945 19.772 1.00 97.19 285 TRP A C 1
ATOM 2179 O O . TRP A 1 285 ? -10.775 -7.782 20.565 1.00 97.19 285 TRP A O 1
ATOM 2189 N N . CYS A 1 286 ? -9.396 -6.077 20.082 1.00 97.38 286 CYS A N 1
ATOM 2190 C CA . CYS A 1 286 ? -8.797 -5.977 21.397 1.00 97.38 286 CYS A CA 1
ATOM 2191 C C . CYS A 1 286 ? -9.611 -5.051 22.293 1.00 97.38 286 CYS A C 1
ATOM 2193 O O . CYS A 1 286 ? -9.900 -3.921 21.905 1.00 97.38 286 CYS A O 1
ATOM 2195 N N . CYS A 1 287 ? -9.927 -5.511 23.500 1.00 95.81 287 CYS A N 1
ATOM 2196 C CA . CYS A 1 287 ? -10.360 -4.663 24.599 1.00 95.81 287 CYS A CA 1
ATOM 2197 C C . CYS A 1 287 ? -9.207 -4.476 25.587 1.00 95.81 287 CYS A C 1
ATOM 2199 O O . CYS A 1 287 ? -8.788 -5.439 26.231 1.00 95.81 287 CYS A O 1
ATOM 2201 N N . ALA A 1 288 ? -8.741 -3.242 25.751 1.00 94.00 288 ALA A N 1
ATOM 2202 C CA . ALA A 1 288 ? -7.743 -2.882 26.752 1.00 94.00 288 ALA A CA 1
ATOM 2203 C C . ALA A 1 288 ? -8.092 -1.520 27.361 1.00 94.00 288 ALA A C 1
ATOM 2205 O O . ALA A 1 288 ? -8.366 -0.558 26.644 1.00 94.00 288 ALA A O 1
ATOM 2206 N N . GLY A 1 289 ? -8.124 -1.434 28.695 1.00 86.56 289 GLY A N 1
ATOM 2207 C CA . GLY A 1 289 ? -8.394 -0.173 29.399 1.00 86.56 289 GLY A CA 1
ATOM 2208 C C . GLY A 1 289 ? -9.732 0.487 29.032 1.00 86.56 289 GLY A C 1
ATOM 2209 O O . GLY A 1 289 ? -9.801 1.710 28.942 1.00 86.56 289 GLY A O 1
ATOM 2210 N N . GLY A 1 290 ? -10.776 -0.307 28.763 1.00 87.50 290 GLY A N 1
ATOM 2211 C CA . GLY A 1 290 ? -12.101 0.198 28.372 1.00 87.50 290 GLY A CA 1
ATOM 2212 C C . GLY A 1 290 ? -12.196 0.710 26.929 1.00 87.50 290 GLY A C 1
ATOM 2213 O O . GLY A 1 290 ? -13.214 1.286 26.552 1.00 87.50 290 GLY A O 1
ATOM 2214 N N . L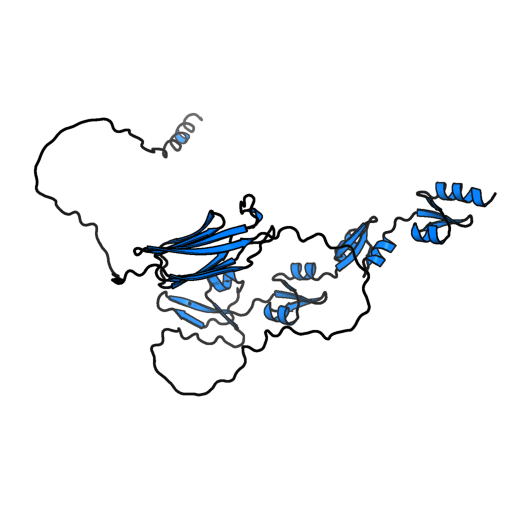YS A 1 291 ? -11.153 0.518 26.110 1.00 90.75 291 LYS A N 1
ATOM 2215 C CA . LYS A 1 291 ? -11.134 0.887 24.690 1.00 90.75 291 LYS A CA 1
ATOM 2216 C C . LYS A 1 291 ? -11.117 -0.357 23.814 1.00 90.75 291 LYS A C 1
ATOM 2218 O O . LYS A 1 291 ? -10.421 -1.322 24.123 1.00 90.75 291 LYS A O 1
ATOM 2223 N N . VAL A 1 292 ? -11.859 -0.297 22.709 1.00 95.25 292 VAL A N 1
ATOM 2224 C CA . VAL A 1 292 ? -11.918 -1.359 21.700 1.00 95.25 292 VAL A CA 1
ATOM 2225 C C . VAL A 1 292 ? -11.266 -0.891 20.408 1.00 95.25 292 VAL A C 1
ATOM 2227 O O . VAL A 1 292 ? -11.612 0.174 19.902 1.00 95.25 292 VAL A O 1
ATOM 2230 N N . GLY A 1 293 ? -10.366 -1.700 19.855 1.00 95.44 293 GLY A N 1
ATOM 2231 C CA . GLY A 1 293 ? -9.726 -1.454 18.562 1.00 95.44 293 GLY A CA 1
ATOM 2232 C C . GLY A 1 293 ? -9.342 -2.756 17.869 1.00 95.44 293 GLY A C 1
ATOM 2233 O O . GLY A 1 293 ? -9.228 -3.792 18.522 1.00 95.44 293 GLY A O 1
ATOM 2234 N N . GLN A 1 294 ? -9.171 -2.720 16.549 1.00 95.75 294 GLN A N 1
ATOM 2235 C CA . GLN A 1 294 ? -8.701 -3.876 15.790 1.00 95.75 294 GLN A CA 1
ATOM 2236 C C . GLN A 1 294 ? -7.176 -3.815 15.666 1.00 95.75 294 GLN A C 1
ATOM 2238 O O . GLN A 1 294 ? -6.655 -2.911 15.021 1.00 95.75 294 GLN A O 1
ATOM 2243 N N . ILE A 1 295 ? -6.474 -4.753 16.297 1.00 93.50 295 ILE A N 1
ATOM 2244 C CA . ILE A 1 295 ? -5.004 -4.818 16.323 1.00 93.50 295 ILE A CA 1
ATOM 2245 C C . ILE A 1 295 ? -4.536 -6.284 16.259 1.00 93.50 295 ILE A C 1
ATOM 2247 O O . ILE A 1 295 ? -5.355 -7.189 16.469 1.00 93.50 295 ILE A O 1
ATOM 2251 N N . PRO A 1 296 ? -3.247 -6.556 15.987 1.00 92.12 296 PRO A N 1
ATOM 2252 C CA . PRO A 1 296 ? -2.696 -7.904 16.067 1.00 92.12 296 PRO A CA 1
ATOM 2253 C C . PRO A 1 296 ? -2.918 -8.536 17.447 1.00 92.12 296 PRO A C 1
ATOM 2255 O O . PRO A 1 296 ? -2.754 -7.887 18.482 1.00 92.12 296 PRO A O 1
ATOM 2258 N N . GLN A 1 297 ? -3.245 -9.829 17.483 1.00 91.44 297 GLN A N 1
ATOM 2259 C CA . GLN A 1 297 ? -3.484 -10.564 18.731 1.00 91.44 297 GLN A CA 1
ATOM 2260 C C . GLN A 1 297 ? -2.305 -10.473 19.712 1.00 91.44 297 GLN A C 1
ATOM 2262 O O . GLN A 1 297 ? -2.504 -10.354 20.923 1.00 91.44 297 GLN A O 1
ATOM 2267 N N . THR A 1 298 ? -1.077 -10.523 19.199 1.00 89.94 298 THR A N 1
ATOM 2268 C CA . THR A 1 298 ? 0.145 -10.404 20.003 1.00 89.94 298 THR A CA 1
ATOM 2269 C C . THR A 1 298 ? 0.282 -9.026 20.640 1.00 89.94 298 THR A C 1
ATOM 2271 O O . THR A 1 298 ? 0.607 -8.939 21.822 1.00 89.94 298 THR A O 1
ATOM 2274 N N . GLU A 1 299 ? -0.038 -7.962 19.906 1.00 92.06 299 GLU A N 1
ATOM 2275 C CA . GLU A 1 299 ? -0.045 -6.591 20.424 1.00 92.06 299 GLU A CA 1
ATOM 2276 C C . GLU A 1 299 ? -1.135 -6.403 21.488 1.00 92.06 299 GLU A C 1
ATOM 2278 O O . GLU A 1 299 ? -0.872 -5.838 22.549 1.00 92.06 299 GLU A O 1
ATOM 2283 N N . CYS A 1 300 ? -2.326 -6.976 21.276 1.00 95.12 300 CYS A N 1
ATOM 2284 C CA . CYS A 1 300 ? -3.393 -6.971 22.277 1.00 95.12 300 CYS A CA 1
ATOM 2285 C C . CYS A 1 300 ? -2.959 -7.608 23.603 1.00 95.12 300 CYS A C 1
ATOM 2287 O O . CYS A 1 300 ? -3.199 -7.050 24.673 1.00 95.12 300 CYS A O 1
ATOM 2289 N N . ALA A 1 301 ? -2.274 -8.752 23.541 1.00 92.50 301 ALA A N 1
ATOM 2290 C CA . ALA A 1 301 ? -1.751 -9.413 24.731 1.00 92.50 301 ALA A CA 1
ATOM 2291 C C . ALA A 1 301 ? -0.655 -8.583 25.425 1.00 92.50 301 ALA A C 1
ATOM 2293 O O . ALA A 1 301 ? -0.621 -8.523 26.654 1.00 92.50 301 ALA A O 1
ATOM 2294 N N . GLN A 1 302 ? 0.213 -7.908 24.660 1.00 94.00 302 GLN A N 1
ATOM 2295 C CA . GLN A 1 302 ? 1.278 -7.054 25.205 1.00 94.00 302 GLN A CA 1
ATOM 2296 C C . GLN A 1 302 ? 0.735 -5.861 25.997 1.00 94.00 302 GLN A C 1
ATOM 2298 O O . GLN A 1 302 ? 1.305 -5.507 27.026 1.00 94.00 302 GLN A O 1
ATOM 2303 N N . ILE A 1 303 ? -0.385 -5.277 25.564 1.00 94.81 303 ILE A N 1
ATOM 2304 C CA . ILE A 1 303 ? -1.055 -4.186 26.292 1.00 94.81 303 ILE A CA 1
ATOM 2305 C C . ILE A 1 303 ? -1.986 -4.685 27.413 1.00 94.81 303 ILE A C 1
ATOM 2307 O O . ILE A 1 303 ? -2.762 -3.903 27.962 1.00 94.81 303 ILE A O 1
ATOM 2311 N N . GLY A 1 304 ? -1.936 -5.979 27.754 1.00 93.25 304 GLY A N 1
ATOM 2312 C CA . GLY A 1 304 ? -2.781 -6.592 28.785 1.00 93.25 304 GLY A CA 1
ATOM 2313 C C . GLY A 1 304 ? -4.264 -6.664 28.408 1.00 93.25 304 GLY A C 1
ATOM 2314 O O . GLY A 1 304 ? -5.122 -6.737 29.287 1.00 93.25 304 GLY A O 1
ATOM 2315 N N . GLY A 1 305 ? -4.574 -6.592 27.114 1.00 95.00 305 GLY A N 1
ATOM 2316 C CA . GLY A 1 305 ? -5.929 -6.648 26.591 1.00 95.00 305 GLY A CA 1
ATOM 2317 C C . GLY A 1 305 ? -6.449 -8.068 26.388 1.00 95.00 305 GLY A C 1
ATOM 2318 O O . GLY A 1 305 ? -5.702 -9.047 26.355 1.00 95.00 305 GLY A O 1
ATOM 2319 N N . ALA A 1 306 ? -7.764 -8.165 26.209 1.00 94.94 306 ALA A N 1
ATOM 2320 C CA . ALA A 1 306 ? -8.444 -9.389 25.805 1.00 94.94 306 ALA A CA 1
ATOM 2321 C C . ALA A 1 306 ? -8.856 -9.303 24.330 1.00 94.94 306 ALA A C 1
ATOM 2323 O O . ALA A 1 306 ? -9.392 -8.292 23.876 1.00 94.94 306 ALA A O 1
ATOM 2324 N N . CYS A 1 307 ? -8.601 -10.377 23.593 1.00 95.81 307 CYS A N 1
ATOM 2325 C CA . CYS A 1 307 ? -8.748 -10.462 22.146 1.00 95.81 307 CYS A CA 1
ATOM 2326 C C . CYS A 1 307 ? -10.035 -11.219 21.790 1.00 95.81 307 CYS A C 1
ATOM 2328 O O . CYS A 1 307 ? -10.269 -12.319 22.291 1.00 95.81 307 CYS A O 1
ATOM 2330 N N . TYR A 1 308 ? -10.867 -10.633 20.927 1.00 96.00 308 TYR A N 1
ATOM 2331 C CA . TYR A 1 308 ? -12.167 -11.181 20.538 1.00 96.00 308 TYR A CA 1
ATOM 2332 C C . TYR A 1 308 ? -12.304 -11.293 19.020 1.00 96.00 308 TYR A C 1
ATOM 2334 O O . TYR A 1 308 ? -11.760 -10.491 18.259 1.00 96.00 308 TYR A O 1
ATOM 2342 N N . SER A 1 309 ? -13.089 -12.278 18.576 1.00 92.88 309 SER A N 1
ATOM 2343 C CA . SER A 1 309 ? -13.322 -12.540 17.148 1.00 92.88 309 SER A CA 1
ATOM 2344 C C . SER A 1 309 ? -14.196 -11.483 16.463 1.00 92.88 309 SER A C 1
ATOM 2346 O O . SER A 1 309 ? -14.115 -11.301 15.252 1.00 92.88 309 SER A O 1
ATOM 2348 N N . THR A 1 310 ? -15.019 -10.757 17.229 1.00 94.44 310 THR A N 1
ATOM 2349 C CA . THR A 1 310 ? -15.943 -9.741 16.707 1.00 94.44 310 THR A CA 1
ATOM 2350 C C . THR A 1 310 ? -15.903 -8.462 17.535 1.00 94.44 310 THR A C 1
ATOM 2352 O O . THR A 1 310 ? -15.677 -8.493 18.748 1.00 94.44 310 THR A O 1
ATOM 2355 N N . GLN A 1 311 ? -16.194 -7.332 16.886 1.00 94.69 311 GLN A N 1
ATOM 2356 C CA . GLN A 1 311 ? -16.262 -6.027 17.544 1.00 94.69 311 GLN A CA 1
ATOM 2357 C C . GLN A 1 311 ? -17.316 -6.008 18.652 1.00 94.69 311 GLN A C 1
ATOM 2359 O O . GLN A 1 311 ? -17.068 -5.465 19.723 1.00 94.69 311 GLN A O 1
ATOM 2364 N N . ALA A 1 312 ? -18.473 -6.636 18.417 1.00 92.12 312 ALA A N 1
ATOM 2365 C CA . ALA A 1 312 ? -19.568 -6.695 19.380 1.00 92.12 312 ALA A CA 1
ATOM 2366 C C . ALA A 1 312 ? -19.160 -7.413 20.678 1.00 92.12 312 ALA A C 1
ATOM 2368 O O . ALA A 1 312 ? -19.419 -6.901 21.765 1.00 92.12 312 ALA A O 1
ATOM 2369 N N . GLN A 1 313 ? -18.463 -8.552 20.570 1.00 93.19 313 GLN A N 1
ATOM 2370 C CA . GLN A 1 313 ? -17.926 -9.265 21.735 1.00 93.19 313 GLN A CA 1
ATOM 2371 C C . GLN A 1 313 ? -16.917 -8.406 22.502 1.00 93.19 313 GLN A C 1
ATOM 2373 O O . GLN A 1 313 ? -17.011 -8.301 23.724 1.00 93.19 313 GLN A O 1
ATOM 2378 N N . ALA A 1 314 ? -15.995 -7.748 21.789 1.00 94.69 314 ALA A N 1
ATOM 2379 C CA . ALA A 1 314 ? -15.028 -6.857 22.418 1.00 94.69 314 ALA A CA 1
ATOM 2380 C C . ALA A 1 314 ? -15.713 -5.686 23.125 1.00 94.69 314 ALA A C 1
ATOM 2382 O O . ALA A 1 314 ? -15.397 -5.419 24.275 1.00 94.69 314 ALA A O 1
ATOM 2383 N N . MET A 1 315 ? -16.682 -5.021 22.488 1.00 91.44 315 MET A N 1
ATOM 2384 C CA . MET A 1 315 ? -17.440 -3.911 23.081 1.00 91.44 315 MET A CA 1
ATOM 2385 C C . MET A 1 315 ? -18.198 -4.325 24.334 1.00 91.44 315 MET A C 1
ATOM 2387 O O . MET A 1 315 ? -18.176 -3.597 25.322 1.00 91.44 315 MET A O 1
ATOM 2391 N N . GLN A 1 316 ? -18.837 -5.493 24.311 1.00 88.38 316 GLN A N 1
ATOM 2392 C CA . GLN A 1 316 ? -19.548 -6.015 25.469 1.00 88.38 316 GLN A CA 1
ATOM 2393 C C . GLN A 1 316 ? -18.593 -6.302 26.632 1.00 88.38 316 GLN A C 1
ATOM 2395 O O . GLN A 1 316 ? -18.890 -5.948 27.770 1.00 88.38 316 GLN A O 1
ATOM 2400 N N . ALA A 1 317 ? -17.435 -6.900 26.349 1.00 88.06 317 ALA A N 1
ATOM 2401 C CA . ALA A 1 317 ? -16.432 -7.182 27.366 1.00 88.06 317 ALA A CA 1
ATOM 2402 C C . ALA A 1 317 ? -15.686 -5.930 27.856 1.00 88.06 317 ALA A C 1
ATOM 2404 O O . ALA A 1 317 ? -15.227 -5.900 28.993 1.00 88.06 317 ALA A O 1
ATOM 2405 N N . CYS A 1 318 ? -15.583 -4.892 27.021 1.00 91.25 318 CYS A N 1
ATOM 2406 C CA . CYS A 1 318 ? -14.929 -3.629 27.363 1.00 91.25 318 CYS A CA 1
ATOM 2407 C C . CYS A 1 318 ? -15.822 -2.629 28.085 1.00 91.25 318 CYS A C 1
ATOM 2409 O O . CYS A 1 318 ? -15.380 -1.510 28.354 1.00 91.25 318 CYS A O 1
ATOM 2411 N N . GLN A 1 319 ? -17.068 -2.995 28.390 1.00 87.06 319 GLN A N 1
ATOM 2412 C CA . GLN A 1 319 ? -17.931 -2.118 29.162 1.00 87.06 319 GLN A CA 1
ATOM 2413 C C . GLN A 1 319 ? -17.330 -1.865 30.551 1.00 87.06 319 GLN A C 1
ATOM 2415 O O . GLN A 1 319 ? -16.862 -2.802 31.204 1.00 87.06 319 GLN A O 1
ATOM 2420 N N . PRO A 1 320 ? -17.364 -0.612 31.038 1.00 81.75 320 PRO A N 1
ATOM 2421 C CA . PRO A 1 320 ? -16.908 -0.307 32.380 1.00 81.75 320 PRO A CA 1
ATOM 2422 C C . PRO A 1 320 ? -17.725 -1.107 33.400 1.00 81.75 320 PRO A C 1
ATOM 2424 O O . PRO A 1 320 ? -18.961 -1.115 33.379 1.00 81.75 320 PRO A O 1
ATOM 2427 N N . MET A 1 321 ? -17.012 -1.786 34.295 1.00 86.19 321 MET A N 1
ATOM 2428 C CA . MET A 1 321 ? -17.617 -2.462 35.436 1.00 86.19 321 MET A CA 1
ATOM 2429 C C . MET A 1 321 ? -18.106 -1.416 36.436 1.00 86.19 321 MET A C 1
ATOM 2431 O O . MET A 1 321 ? -17.442 -0.413 36.691 1.00 86.19 321 MET A O 1
ATOM 2435 N N . CYS A 1 322 ? -19.259 -1.676 37.029 1.00 92.44 322 CYS A N 1
ATOM 2436 C CA . CYS A 1 322 ? -19.866 -0.864 38.066 1.00 92.44 322 CYS A CA 1
ATOM 2437 C C . CYS A 1 322 ? -20.247 -1.747 39.260 1.00 92.44 322 CYS A C 1
ATOM 2439 O O . CYS A 1 322 ? -20.298 -2.977 39.171 1.00 92.44 322 CYS A O 1
ATOM 2441 N N . TRP A 1 323 ? -20.586 -1.110 40.374 1.00 95.69 323 TRP A N 1
ATOM 2442 C CA . TRP A 1 323 ? -21.273 -1.760 41.480 1.00 95.69 323 TRP A CA 1
ATOM 2443 C C . TRP A 1 323 ? -22.774 -1.563 41.320 1.00 95.69 323 TRP A C 1
ATOM 2445 O O . TRP A 1 323 ? -23.272 -0.446 41.420 1.00 95.69 323 TRP A O 1
ATOM 2455 N N . CYS A 1 324 ? -23.497 -2.643 41.051 1.00 96.19 324 CYS A N 1
ATOM 2456 C CA . CYS A 1 324 ? -24.935 -2.624 40.863 1.00 96.19 324 CYS A CA 1
ATOM 2457 C C . CYS A 1 324 ? -25.664 -2.956 42.156 1.00 96.19 324 CYS A C 1
ATOM 2459 O O . CYS A 1 324 ? -25.359 -3.961 42.797 1.00 96.19 324 CYS A O 1
ATOM 2461 N N . CYS A 1 325 ? -26.662 -2.148 42.498 1.00 95.38 325 CYS A N 1
ATOM 2462 C CA . CYS A 1 325 ? -27.655 -2.501 43.500 1.00 95.38 325 CYS A CA 1
ATOM 2463 C C . CYS A 1 325 ? -28.943 -2.966 42.809 1.00 95.38 325 CYS A C 1
ATOM 2465 O O . CYS A 1 325 ? -29.600 -2.161 42.149 1.00 95.38 325 CYS A O 1
ATOM 2467 N N . ALA A 1 326 ? -29.316 -4.234 42.989 1.00 92.31 326 ALA A N 1
ATOM 2468 C CA . ALA A 1 326 ? -30.558 -4.807 42.473 1.00 92.31 326 ALA A CA 1
ATOM 2469 C C . ALA A 1 326 ? -31.171 -5.758 43.513 1.00 92.31 326 ALA A C 1
ATOM 2471 O O . ALA A 1 326 ? -30.480 -6.622 44.056 1.00 92.31 326 ALA A O 1
ATOM 2472 N N . GLY A 1 327 ? -32.459 -5.584 43.832 1.00 87.44 327 GLY A N 1
ATOM 2473 C CA . GLY A 1 327 ? -33.171 -6.454 44.781 1.00 87.44 327 GLY A CA 1
ATOM 2474 C C . GLY A 1 327 ? -32.529 -6.532 46.176 1.00 87.44 327 GLY A C 1
ATOM 2475 O O . GLY A 1 327 ? -32.482 -7.606 46.771 1.00 87.44 327 GLY A O 1
ATOM 2476 N N . GLY A 1 328 ? -31.963 -5.424 46.669 1.00 89.75 328 GLY A N 1
ATOM 2477 C CA . GLY A 1 328 ? -31.297 -5.357 47.977 1.00 89.75 328 GLY A CA 1
ATOM 2478 C C . GLY A 1 328 ? -29.909 -6.013 48.041 1.00 89.75 328 GLY A C 1
ATOM 2479 O O . GLY A 1 328 ? -29.315 -6.064 49.116 1.00 89.75 328 GLY A O 1
ATOM 2480 N N . LYS A 1 329 ? -29.366 -6.493 46.913 1.00 92.62 329 LYS A N 1
ATOM 2481 C CA . LYS A 1 329 ? -28.020 -7.075 46.821 1.00 92.62 329 LYS A CA 1
ATOM 2482 C C . LYS A 1 329 ? -27.098 -6.189 45.992 1.00 92.62 329 LYS A C 1
ATOM 2484 O O . LYS A 1 329 ? -27.509 -5.619 44.983 1.00 92.62 329 LYS A O 1
ATOM 2489 N N . VAL A 1 330 ? -25.838 -6.112 46.417 1.00 95.38 330 VAL A N 1
ATOM 2490 C CA . VAL A 1 330 ? -24.773 -5.404 45.700 1.00 95.38 330 VAL A CA 1
ATOM 2491 C C . VAL A 1 330 ? -23.898 -6.417 44.972 1.00 95.38 330 VAL A C 1
ATOM 2493 O O . VAL A 1 330 ? -23.354 -7.320 45.604 1.00 95.38 330 VAL A O 1
ATOM 2496 N N . VAL A 1 331 ? -23.748 -6.259 43.658 1.00 95.06 331 VAL A N 1
ATOM 2497 C CA . VAL A 1 331 ? -22.908 -7.114 42.804 1.00 95.06 331 VAL A CA 1
ATOM 2498 C C . VAL A 1 331 ? -22.062 -6.259 41.866 1.00 95.06 331 VAL A C 1
ATOM 2500 O O . VAL A 1 331 ? -22.517 -5.213 41.405 1.00 95.06 331 VAL A O 1
ATOM 2503 N N . GLN A 1 332 ? -20.833 -6.679 41.572 1.00 94.12 332 GLN A N 1
ATOM 2504 C CA . GLN A 1 332 ? -20.015 -6.019 40.555 1.00 94.12 332 GLN A CA 1
ATOM 2505 C C . GLN A 1 332 ? -20.376 -6.582 39.178 1.00 94.12 332 GLN A C 1
ATOM 2507 O O . GLN A 1 332 ? -20.355 -7.793 38.978 1.00 94.12 332 GLN A O 1
ATOM 2512 N N . THR A 1 333 ? -20.752 -5.718 38.242 1.00 91.31 333 THR A N 1
ATOM 2513 C CA . THR A 1 333 ? -21.301 -6.121 36.941 1.00 91.31 333 THR A CA 1
ATOM 2514 C C . THR A 1 333 ? -21.174 -4.980 35.933 1.00 91.31 333 THR A C 1
ATOM 2516 O O . THR A 1 333 ? -20.817 -3.864 36.297 1.00 91.31 333 THR A O 1
ATOM 2519 N N . THR A 1 334 ? -21.493 -5.219 34.665 1.00 89.69 334 THR A N 1
ATOM 2520 C CA . THR A 1 334 ? -21.588 -4.146 33.660 1.00 89.69 334 THR A CA 1
ATOM 2521 C C . THR A 1 334 ? -22.849 -3.291 33.840 1.00 89.69 334 THR A C 1
ATOM 2523 O O . THR A 1 334 ? -23.850 -3.751 34.401 1.00 89.69 334 THR A O 1
ATOM 2526 N N . GLN A 1 335 ? -22.841 -2.064 33.303 1.00 88.44 335 GLN A N 1
ATOM 2527 C CA . GLN A 1 335 ? -24.020 -1.186 33.272 1.00 88.44 335 GLN A CA 1
ATOM 2528 C C . GLN A 1 335 ? -25.242 -1.862 32.661 1.00 88.44 335 GLN A C 1
ATOM 2530 O O . GLN A 1 335 ? -26.323 -1.831 33.249 1.00 88.44 335 GLN A O 1
ATOM 2535 N N . THR A 1 336 ? -25.072 -2.505 31.507 1.00 87.44 336 THR A N 1
ATOM 2536 C CA . THR A 1 336 ? -26.177 -3.151 30.801 1.00 87.44 336 THR A CA 1
ATOM 2537 C C . THR A 1 336 ? -26.793 -4.276 31.634 1.00 87.44 336 THR A C 1
ATOM 2539 O O . THR A 1 336 ? -28.013 -4.322 31.780 1.00 87.44 336 THR A O 1
ATOM 2542 N N . GLN A 1 337 ? -25.972 -5.134 32.249 1.00 89.62 337 GLN A N 1
ATOM 2543 C CA . GLN A 1 337 ? -26.465 -6.190 33.141 1.00 89.62 337 GLN A CA 1
ATOM 2544 C C . GLN A 1 337 ? -27.142 -5.617 34.390 1.00 89.62 337 GLN A C 1
ATOM 2546 O O . GLN A 1 337 ? -28.163 -6.142 34.826 1.00 89.62 337 GLN A O 1
ATOM 2551 N N . CYS A 1 338 ? -26.624 -4.520 34.948 1.00 93.19 338 CYS A N 1
ATOM 2552 C CA . CYS A 1 338 ? -27.247 -3.879 36.099 1.00 93.19 338 CYS A CA 1
ATOM 2553 C C . CYS A 1 338 ? -28.666 -3.391 35.794 1.00 93.19 338 CYS A C 1
ATOM 2555 O O . CYS A 1 338 ? -29.601 -3.681 36.540 1.00 93.19 338 CYS A O 1
ATOM 2557 N N . THR A 1 339 ? -28.842 -2.705 34.663 1.00 90.62 339 THR A N 1
ATOM 2558 C CA . THR A 1 339 ? -30.153 -2.214 34.227 1.00 90.62 339 THR A CA 1
ATOM 2559 C C . THR A 1 339 ? -31.109 -3.364 33.898 1.00 90.62 339 THR A C 1
ATOM 2561 O O . THR A 1 339 ? -32.287 -3.283 34.235 1.00 90.62 339 THR A O 1
ATOM 2564 N N . GLN A 1 340 ? -30.617 -4.468 33.322 1.00 92.50 340 GLN A N 1
ATOM 2565 C CA . GLN A 1 340 ? -31.419 -5.681 33.092 1.00 92.50 340 GLN A CA 1
ATOM 2566 C C . GLN A 1 340 ? -31.914 -6.328 34.392 1.00 92.50 340 GLN A C 1
ATOM 2568 O O . GLN A 1 340 ? -33.022 -6.855 34.427 1.00 92.50 340 GLN A O 1
ATOM 2573 N N . MET A 1 341 ? -31.135 -6.248 35.474 1.00 92.44 341 MET A N 1
ATOM 2574 C CA . MET A 1 341 ? -31.562 -6.681 36.811 1.00 92.44 341 MET A CA 1
ATOM 2575 C C . MET A 1 341 ? -32.521 -5.686 37.495 1.00 92.44 341 MET A C 1
ATOM 2577 O O . MET A 1 341 ? -32.887 -5.891 38.651 1.00 92.44 341 MET A O 1
ATOM 2581 N N . GLY A 1 342 ? -32.912 -4.596 36.820 1.00 92.44 342 GLY A N 1
ATOM 2582 C CA . GLY A 1 342 ? -33.714 -3.516 37.402 1.00 92.44 342 GLY A CA 1
ATOM 2583 C C . GLY A 1 342 ? -32.950 -2.676 38.430 1.00 92.44 342 GLY A C 1
ATOM 2584 O O . GLY A 1 342 ? -33.564 -2.022 39.270 1.00 92.44 342 GLY A O 1
ATOM 2585 N N . GLY A 1 343 ? -31.616 -2.730 38.404 1.00 93.44 343 GLY A N 1
ATOM 2586 C CA . GLY A 1 343 ? -30.744 -2.049 39.349 1.00 93.44 343 GLY A CA 1
ATOM 2587 C C . GLY A 1 343 ? -30.170 -0.730 38.840 1.00 93.44 343 GLY A C 1
ATOM 2588 O O . GLY A 1 343 ? -30.292 -0.365 37.669 1.00 93.44 343 GLY A O 1
ATOM 2589 N N . ALA A 1 344 ? -29.485 -0.032 39.745 1.00 92.81 344 ALA A N 1
ATOM 2590 C CA . ALA A 1 344 ? -28.704 1.164 39.443 1.00 92.81 344 ALA A CA 1
ATOM 2591 C C . ALA A 1 344 ? -27.205 0.896 39.642 1.00 92.81 344 ALA A C 1
ATOM 2593 O O . ALA A 1 344 ? -26.807 0.252 40.618 1.00 92.81 344 ALA A O 1
ATOM 2594 N N . CYS A 1 345 ? -26.387 1.385 38.709 1.00 94.12 345 CYS A N 1
ATOM 2595 C CA . CYS A 1 345 ? -24.931 1.302 38.777 1.00 94.12 345 CYS A CA 1
ATOM 2596 C C . CYS A 1 345 ? -24.338 2.460 39.558 1.00 94.12 345 CYS A C 1
ATOM 2598 O O . CYS A 1 345 ? -24.739 3.612 39.397 1.00 94.12 345 CYS A O 1
ATOM 2600 N N . TYR A 1 346 ? -23.292 2.144 40.306 1.00 94.38 346 TYR A N 1
ATOM 2601 C CA . TYR A 1 346 ? -22.499 3.090 41.065 1.00 94.38 346 TYR A CA 1
ATOM 2602 C C . TYR A 1 346 ? -21.013 2.872 40.784 1.00 94.38 346 TYR A C 1
ATOM 2604 O O . TYR A 1 346 ? -20.584 1.756 40.475 1.00 94.38 346 TYR A O 1
ATOM 2612 N N . ALA A 1 347 ? -20.219 3.936 40.902 1.00 91.19 347 ALA A N 1
ATOM 2613 C CA . ALA A 1 347 ? -18.778 3.870 40.676 1.00 91.19 347 ALA A CA 1
ATOM 2614 C C . ALA A 1 347 ? -18.070 3.072 41.785 1.00 91.19 347 ALA A C 1
ATOM 2616 O O . ALA A 1 347 ? -17.063 2.413 41.534 1.00 91.19 347 ALA A O 1
ATOM 2617 N N . THR A 1 348 ? -18.615 3.087 43.008 1.00 94.12 348 THR A N 1
ATOM 2618 C CA . THR A 1 348 ? -18.018 2.422 44.175 1.00 94.12 348 THR A CA 1
ATOM 2619 C C . THR A 1 348 ? -18.980 1.471 44.892 1.00 94.12 348 THR A C 1
ATOM 2621 O O . THR A 1 348 ? -20.196 1.675 44.931 1.00 94.12 348 THR A O 1
ATOM 2624 N N . GLN A 1 349 ? -18.425 0.447 45.551 1.00 95.00 349 GLN A N 1
ATOM 2625 C CA . GLN A 1 349 ? -19.203 -0.505 46.353 1.00 95.00 349 GLN A CA 1
ATOM 2626 C C . GLN A 1 349 ? -19.937 0.179 47.516 1.00 95.00 349 GLN A C 1
ATOM 2628 O O . GLN A 1 349 ? -21.051 -0.211 47.871 1.00 95.00 349 GLN A O 1
ATOM 2633 N N . ALA A 1 350 ? -19.334 1.217 48.104 1.00 94.88 350 ALA A N 1
ATOM 2634 C CA . ALA A 1 350 ? -19.908 1.967 49.218 1.00 94.88 350 ALA A CA 1
ATOM 2635 C C . ALA A 1 350 ? -21.149 2.777 48.799 1.00 94.88 350 ALA A C 1
ATOM 2637 O O . ALA A 1 350 ? -22.119 2.877 49.553 1.00 94.88 350 ALA A O 1
ATOM 2638 N N . GLU A 1 351 ? -21.152 3.352 47.595 1.00 94.50 351 GLU A N 1
ATOM 2639 C CA . GLU A 1 351 ? -22.336 3.999 47.015 1.00 94.50 351 GLU A CA 1
ATOM 2640 C C . GLU A 1 351 ? -23.451 2.992 46.744 1.00 94.50 351 GLU A C 1
ATOM 2642 O O . GLU A 1 351 ? -24.574 3.205 47.204 1.00 94.50 351 GLU A O 1
ATOM 2647 N N . ALA A 1 352 ? -23.126 1.864 46.105 1.00 95.00 352 ALA A N 1
ATOM 2648 C CA . ALA A 1 352 ? -24.100 0.810 45.835 1.00 95.00 352 ALA A CA 1
ATOM 2649 C C . ALA A 1 352 ? -24.719 0.248 47.121 1.00 95.00 352 ALA A C 1
ATOM 2651 O O . ALA A 1 352 ? -25.934 0.082 47.201 1.00 95.00 352 ALA A O 1
ATOM 2652 N N . THR A 1 353 ? -23.912 0.024 48.163 1.00 94.62 353 THR A N 1
ATOM 2653 C CA . THR A 1 353 ? -24.391 -0.459 49.470 1.00 94.62 353 THR A CA 1
ATOM 2654 C C . THR A 1 353 ? -25.355 0.529 50.122 1.00 94.62 353 THR A C 1
ATOM 2656 O O . THR A 1 353 ? -26.430 0.129 50.569 1.00 94.62 353 THR A O 1
ATOM 2659 N N . ARG A 1 354 ? -25.024 1.828 50.133 1.00 93.62 354 ARG A N 1
ATOM 2660 C CA . ARG A 1 354 ? -25.910 2.872 50.682 1.00 93.62 354 ARG A CA 1
ATOM 2661 C C . ARG A 1 354 ? -27.229 2.972 49.921 1.00 93.62 354 ARG A C 1
ATOM 2663 O O . ARG A 1 354 ? -28.273 3.172 50.538 1.00 93.62 354 ARG A O 1
ATOM 2670 N N . ALA A 1 355 ? -27.193 2.829 48.598 1.00 90.69 355 ALA A N 1
ATOM 2671 C CA . ALA A 1 355 ? -28.403 2.793 47.789 1.00 90.69 355 ALA A CA 1
ATOM 2672 C C . ALA A 1 355 ? -29.253 1.547 48.089 1.00 90.69 355 ALA A C 1
ATOM 2674 O O . ALA A 1 355 ? -30.465 1.660 48.260 1.00 90.69 355 ALA A O 1
ATOM 2675 N N . CYS A 1 356 ? -28.621 0.382 48.246 1.00 91.69 356 CYS A N 1
ATOM 2676 C CA . CYS A 1 356 ? -29.300 -0.882 48.541 1.00 91.69 356 CYS A CA 1
ATOM 2677 C C . CYS A 1 356 ? -29.948 -0.942 49.922 1.00 91.69 356 CYS A C 1
ATOM 2679 O O . CYS A 1 356 ? -31.008 -1.544 50.067 1.00 91.69 356 CYS A O 1
ATOM 2681 N N . GLN A 1 357 ? -29.392 -0.254 50.921 1.00 88.38 357 GLN A N 1
ATOM 2682 C CA . GLN A 1 357 ? -30.011 -0.150 52.248 1.00 88.38 357 GLN A CA 1
ATOM 2683 C C . GLN A 1 357 ? -31.402 0.501 52.221 1.00 88.38 357 GLN A C 1
ATOM 2685 O O . GLN A 1 357 ? -32.199 0.263 53.124 1.00 88.38 357 GLN A O 1
ATOM 2690 N N . ARG A 1 358 ? -31.721 1.296 51.189 1.00 79.31 358 ARG A N 1
ATOM 2691 C CA . ARG A 1 358 ? -33.053 1.899 51.027 1.00 79.31 358 ARG A CA 1
ATOM 2692 C C . ARG A 1 358 ? -34.120 0.905 50.563 1.00 79.31 358 ARG A C 1
ATOM 2694 O O . ARG A 1 358 ? -35.286 1.192 50.765 1.00 79.31 358 ARG A O 1
ATOM 2701 N N . TYR A 1 359 ? -33.730 -0.232 49.983 1.00 75.50 359 TYR A N 1
ATOM 2702 C CA . TYR A 1 359 ? -34.649 -1.305 49.576 1.00 75.50 359 TYR A CA 1
ATOM 2703 C C . TYR A 1 359 ? -34.987 -2.283 50.715 1.00 75.50 359 TYR A C 1
ATOM 2705 O O . TYR A 1 359 ? -35.846 -3.140 50.543 1.00 75.50 359 TYR A O 1
ATOM 2713 N N . LEU A 1 360 ? -34.284 -2.194 51.852 1.00 66.88 360 LEU A N 1
ATOM 2714 C CA . LEU A 1 360 ? -34.490 -3.046 53.033 1.00 66.88 360 LEU A CA 1
ATOM 2715 C C . LEU A 1 360 ? -35.343 -2.372 54.125 1.00 66.88 360 LEU A C 1
ATOM 2717 O O . LEU A 1 360 ? -35.582 -2.984 55.164 1.00 66.88 360 LEU A O 1
ATOM 2721 N N . LYS A 1 361 ? -35.756 -1.119 53.912 1.00 59.09 361 LYS A N 1
ATOM 2722 C CA . LYS A 1 361 ? -36.746 -0.404 54.726 1.00 59.09 361 LYS A CA 1
ATOM 2723 C C . LYS A 1 361 ? -38.069 -0.398 53.986 1.00 59.09 361 LYS A C 1
ATOM 2725 O O . LYS A 1 361 ? -39.099 -0.488 54.683 1.00 59.09 361 LYS A O 1
#

Sequence (361 aa):
MNSILRLCLCLILIGLIAAGATMCTERSERGMLLPGVQVCQAANDGGYAQYFADGKPPDIRLFEAKPLELDTDDSAIYTFVVRRATKVQIIEAGNTIKDIINPSAATLKGTVKGLTASAIQTGDSNTFDAVLKAINESGEVDERVTLSFVTELPSKPAPLIPPVSLSAPPRSPQWKEQYSLPLPTQPMSTTTHNEPDFFKCPSNCNYCLKPDEAASLGFTQRCSEQLCYYSPDNQQKWYCYSEPEGWCCKDNKVIQATKTECARLGGDWYANQAEAVRACQPMCWCCAGGKVGQIPQTECAQIGGACYSTQAQAMQACQPMCWCCAGGKVVQTTQTQCTQMGGACYATQAEATRACQRYLK